Protein AF-A0A7V7S842-F1 (afdb_monomer_lite)

Structure (mmCIF, N/CA/C/O backbone):
data_AF-A0A7V7S842-F1
#
_entry.id   AF-A0A7V7S842-F1
#
loop_
_atom_site.group_PDB
_atom_site.id
_atom_site.type_symbol
_atom_site.label_atom_id
_atom_site.label_alt_id
_atom_site.label_comp_id
_atom_site.label_asym_id
_atom_site.label_entity_id
_atom_site.label_seq_id
_atom_site.pdbx_PDB_ins_code
_atom_site.Cartn_x
_atom_site.Cartn_y
_atom_site.Cartn_z
_atom_site.occupancy
_atom_site.B_iso_or_equiv
_atom_site.auth_seq_id
_atom_site.auth_comp_id
_atom_site.auth_asym_id
_atom_site.auth_atom_id
_atom_site.pdbx_PDB_model_num
ATOM 1 N N . MET A 1 1 ? 128.359 29.155 -71.471 1.00 43.31 1 MET A N 1
ATOM 2 C CA . MET A 1 1 ? 128.418 29.886 -70.187 1.00 43.31 1 MET A CA 1
ATOM 3 C C . MET A 1 1 ? 127.074 29.742 -69.509 1.00 43.31 1 MET A C 1
ATOM 5 O O . MET A 1 1 ? 126.070 29.955 -70.172 1.00 43.31 1 MET A O 1
ATOM 9 N N . GLY A 1 2 ? 127.070 29.321 -68.246 1.00 44.50 2 GLY A N 1
ATOM 10 C CA . GLY A 1 2 ? 125.859 29.070 -67.463 1.00 44.50 2 GLY A CA 1
ATOM 11 C C . GLY A 1 2 ? 125.979 27.813 -66.602 1.00 44.50 2 GLY A C 1
ATOM 12 O O . GLY A 1 2 ? 125.188 26.892 -66.753 1.00 44.50 2 GLY A O 1
ATOM 13 N N . GLU A 1 3 ? 127.006 27.742 -65.749 1.00 43.28 3 GLU A N 1
ATOM 14 C CA . GLU A 1 3 ? 127.041 26.790 -64.633 1.00 43.28 3 GLU A CA 1
ATOM 15 C C . GLU A 1 3 ? 126.081 27.265 -63.538 1.00 43.28 3 GLU A C 1
ATOM 17 O O . GLU A 1 3 ? 126.244 28.391 -63.081 1.00 43.28 3 GLU A O 1
ATOM 22 N N . ILE A 1 4 ? 125.194 26.398 -63.033 1.00 48.69 4 ILE A N 1
ATOM 23 C CA . ILE A 1 4 ? 124.894 26.338 -61.592 1.00 48.69 4 ILE A CA 1
ATOM 24 C C . ILE A 1 4 ? 124.751 24.865 -61.183 1.00 48.69 4 ILE A C 1
ATOM 26 O O . ILE A 1 4 ? 123.894 24.127 -61.667 1.00 48.69 4 ILE A O 1
ATOM 30 N N . LYS A 1 5 ? 125.638 24.447 -60.278 1.00 45.59 5 LYS A N 1
ATOM 31 C CA . LYS A 1 5 ? 125.693 23.140 -59.618 1.00 45.59 5 LYS A CA 1
ATOM 32 C C . LYS A 1 5 ? 124.785 23.098 -58.380 1.00 45.59 5 LYS A C 1
ATOM 34 O O . LYS A 1 5 ? 124.860 23.975 -57.534 1.00 45.59 5 LYS A O 1
ATOM 39 N N . MET A 1 6 ? 124.093 21.961 -58.262 1.00 48.31 6 MET A N 1
ATOM 40 C CA . MET A 1 6 ? 123.867 21.109 -57.077 1.00 48.31 6 MET A CA 1
ATOM 41 C C . MET A 1 6 ? 123.219 21.657 -55.794 1.00 48.31 6 MET A C 1
ATOM 43 O O . MET A 1 6 ? 123.796 22.479 -55.097 1.00 48.31 6 MET A O 1
ATOM 47 N N . LEU A 1 7 ? 122.204 20.917 -55.324 1.00 44.25 7 LEU A N 1
ATOM 48 C CA . LEU A 1 7 ? 122.064 20.532 -53.912 1.00 44.25 7 LEU A CA 1
ATOM 49 C C . LEU A 1 7 ? 121.602 19.060 -53.800 1.00 44.25 7 LEU A C 1
ATOM 51 O O . LEU A 1 7 ? 120.588 18.655 -54.360 1.00 44.25 7 LEU A O 1
ATOM 55 N N . LYS A 1 8 ? 122.403 18.249 -53.095 1.00 48.56 8 LYS A N 1
ATOM 56 C CA . LYS A 1 8 ? 122.188 16.829 -52.740 1.00 48.56 8 LYS A CA 1
ATOM 57 C C . LYS A 1 8 ? 121.312 16.707 -51.480 1.00 48.56 8 LYS A C 1
ATOM 59 O O . LYS A 1 8 ? 121.598 17.421 -50.524 1.00 48.56 8 LYS A O 1
ATOM 64 N N . ARG A 1 9 ? 120.480 15.656 -51.361 1.00 54.75 9 ARG A N 1
ATOM 65 C CA . ARG A 1 9 ? 120.720 14.475 -50.476 1.00 54.75 9 ARG A CA 1
ATOM 66 C C . ARG A 1 9 ? 119.546 13.462 -50.440 1.00 54.75 9 ARG A C 1
ATOM 68 O O . ARG A 1 9 ? 118.436 13.829 -50.795 1.00 54.75 9 ARG A O 1
ATOM 75 N N . PRO A 1 10 ? 119.799 12.198 -50.017 1.00 58.06 10 PRO A N 1
ATOM 76 C CA . PRO A 1 10 ? 118.919 11.034 -50.211 1.00 58.06 10 PRO A CA 1
ATOM 77 C C . PRO A 1 10 ? 118.343 10.445 -48.896 1.00 58.06 10 PRO A C 1
ATOM 79 O O . PRO A 1 10 ? 118.663 10.957 -47.823 1.00 58.06 10 PRO A O 1
ATOM 82 N N . ARG A 1 11 ? 117.646 9.289 -49.021 1.00 51.53 11 ARG A N 1
ATOM 83 C CA . ARG A 1 11 ? 117.255 8.232 -48.029 1.00 51.53 11 ARG A CA 1
ATOM 84 C C . ARG A 1 11 ? 115.732 8.142 -47.824 1.00 51.53 11 ARG A C 1
ATOM 86 O O . ARG A 1 11 ? 115.091 9.171 -47.750 1.00 51.53 11 ARG A O 1
ATOM 93 N N . ASN A 1 12 ? 115.064 6.998 -47.651 1.00 47.59 12 ASN A N 1
ATOM 94 C CA . ASN A 1 12 ? 115.389 5.564 -47.619 1.00 47.59 12 ASN A CA 1
ATOM 95 C C . ASN A 1 12 ? 114.041 4.798 -47.673 1.00 47.59 12 ASN A C 1
ATOM 97 O O . ASN A 1 12 ? 113.066 5.243 -47.073 1.00 47.59 12 ASN A O 1
ATOM 101 N N . LEU A 1 13 ? 113.998 3.637 -48.333 1.00 54.38 13 LEU A N 1
ATOM 102 C CA . LEU A 1 13 ? 112.869 2.691 -48.341 1.00 54.38 13 LEU A CA 1
ATOM 103 C C . LEU A 1 13 ? 112.748 1.931 -47.007 1.00 54.38 13 LEU A C 1
ATOM 105 O O . LEU A 1 13 ? 113.762 1.456 -46.497 1.00 54.38 13 LEU A O 1
ATOM 109 N N . LYS A 1 14 ? 111.516 1.672 -46.540 1.00 54.41 14 LYS A N 1
ATOM 110 C CA . LYS A 1 14 ? 111.159 0.442 -45.802 1.00 54.41 14 LYS A CA 1
ATOM 111 C C . LYS A 1 14 ? 109.755 -0.032 -46.206 1.00 54.41 14 LYS A C 1
ATOM 113 O O . LYS A 1 14 ? 108.788 0.709 -46.079 1.00 54.41 14 LYS A O 1
ATOM 118 N N . LYS A 1 15 ? 109.675 -1.271 -46.706 1.00 54.72 15 LYS A N 1
ATOM 119 C CA . LYS A 1 15 ? 108.451 -2.062 -46.917 1.00 54.72 15 LYS A CA 1
ATOM 120 C C . LYS A 1 15 ? 108.199 -2.926 -45.675 1.00 54.72 15 LYS A C 1
ATOM 122 O O . LYS A 1 15 ? 109.139 -3.577 -45.236 1.00 54.72 15 LYS A O 1
ATOM 127 N N . MET A 1 16 ? 106.962 -2.945 -45.174 1.00 48.62 16 MET A N 1
ATOM 128 C CA . MET A 1 16 ? 106.301 -3.920 -44.270 1.00 48.62 16 MET A CA 1
ATOM 129 C C . MET A 1 16 ? 105.083 -3.164 -43.703 1.00 48.62 16 MET A C 1
ATOM 131 O O . MET A 1 16 ? 105.250 -2.025 -43.296 1.00 48.62 16 MET A O 1
ATOM 135 N N . LEU A 1 17 ? 103.845 -3.645 -43.643 1.00 51.59 17 LEU A N 1
ATOM 136 C CA . LEU A 1 17 ? 103.304 -4.998 -43.564 1.00 51.59 17 LEU A CA 1
ATOM 137 C C . LEU A 1 17 ? 101.760 -4.863 -43.655 1.00 51.59 17 LEU A C 1
ATOM 139 O O . LEU A 1 17 ? 101.222 -3.821 -43.293 1.00 51.59 17 LEU A O 1
ATOM 143 N N . ILE A 1 18 ? 101.090 -5.959 -44.025 1.00 56.25 18 ILE A N 1
ATOM 144 C CA . ILE A 1 18 ? 99.680 -6.298 -43.727 1.00 56.25 18 ILE A CA 1
ATOM 145 C C . ILE A 1 18 ? 98.618 -5.688 -44.652 1.00 56.25 18 ILE A C 1
ATOM 147 O O . ILE A 1 18 ? 98.212 -4.539 -44.537 1.00 56.25 18 ILE A O 1
ATOM 151 N N . LEU A 1 19 ? 98.117 -6.559 -45.527 1.00 57.19 19 LEU A N 1
ATOM 152 C CA . LEU A 1 19 ? 96.850 -6.473 -46.242 1.00 57.19 19 LEU A CA 1
ATOM 153 C C . LEU A 1 19 ? 95.706 -6.883 -45.286 1.00 57.19 19 LEU A C 1
ATOM 155 O O . LEU A 1 19 ? 95.641 -8.065 -44.941 1.00 57.19 19 LEU A O 1
ATOM 159 N N . PRO A 1 20 ? 94.773 -5.998 -44.882 1.00 54.59 20 PRO A N 1
ATOM 160 C CA . PRO A 1 20 ? 93.492 -6.420 -44.346 1.00 54.59 20 PRO A CA 1
ATOM 161 C C . PRO A 1 20 ? 92.492 -6.493 -45.503 1.00 54.59 20 PRO A C 1
ATOM 163 O O . PRO A 1 20 ? 92.160 -5.503 -46.150 1.00 54.59 20 PRO A O 1
ATOM 166 N N . CYS A 1 21 ? 92.069 -7.721 -45.766 1.00 50.72 21 CYS A N 1
ATOM 167 C CA . CYS A 1 21 ? 90.936 -8.139 -46.577 1.00 50.72 21 CYS A CA 1
ATOM 168 C C . CYS A 1 21 ? 89.836 -7.065 -46.758 1.00 50.72 21 CYS A C 1
ATOM 170 O O . CYS A 1 21 ? 89.112 -6.728 -45.824 1.00 50.72 21 CYS A O 1
ATOM 172 N N . MET A 1 22 ? 89.660 -6.593 -47.996 1.00 52.12 22 MET A N 1
ATOM 173 C CA . MET A 1 22 ? 88.589 -5.693 -48.464 1.00 52.12 22 MET A CA 1
ATOM 174 C C . MET A 1 22 ? 87.195 -6.364 -48.509 1.00 52.12 22 MET A C 1
ATOM 176 O O . MET A 1 22 ? 86.370 -6.014 -49.345 1.00 52.12 22 MET A O 1
ATOM 180 N N . CYS A 1 23 ? 86.909 -7.332 -47.630 1.00 57.81 23 CYS A N 1
ATOM 181 C CA . CYS A 1 23 ? 85.601 -8.005 -47.570 1.00 57.81 23 CYS A CA 1
ATOM 182 C C . CYS A 1 23 ? 84.668 -7.462 -46.474 1.00 57.81 23 CYS A C 1
ATOM 184 O O . CYS A 1 23 ? 83.518 -7.880 -46.404 1.00 57.81 23 CYS A O 1
ATOM 186 N N . SER A 1 24 ? 85.112 -6.514 -45.642 1.00 56.06 24 SER A N 1
ATOM 187 C CA . SER A 1 24 ? 84.310 -6.029 -44.500 1.00 56.06 24 SER A CA 1
ATOM 188 C C . SER A 1 24 ? 83.650 -4.663 -44.720 1.00 56.06 24 SER A C 1
ATOM 190 O O . SER A 1 24 ? 82.776 -4.278 -43.948 1.00 56.06 24 SER A O 1
ATOM 192 N N . ILE A 1 25 ? 84.038 -3.916 -45.761 1.00 54.88 25 ILE A N 1
ATOM 193 C CA . ILE A 1 25 ? 83.523 -2.553 -45.999 1.00 54.88 25 ILE A CA 1
ATOM 194 C C . ILE A 1 25 ? 82.234 -2.573 -46.844 1.00 54.88 25 ILE A C 1
ATOM 196 O O . ILE A 1 25 ? 81.356 -1.737 -46.646 1.00 54.88 25 ILE A O 1
ATOM 200 N N . THR A 1 26 ? 82.039 -3.571 -47.712 1.00 54.31 26 THR A N 1
ATOM 201 C CA . THR A 1 26 ? 80.818 -3.694 -48.535 1.00 54.31 26 THR A CA 1
ATOM 202 C C . THR A 1 26 ? 79.602 -4.208 -47.759 1.00 54.31 26 THR A C 1
ATOM 204 O O . THR A 1 26 ? 78.477 -3.868 -48.112 1.00 54.31 26 THR A O 1
ATOM 207 N N . PHE A 1 27 ? 79.792 -4.949 -46.663 1.00 53.62 27 PHE A N 1
ATOM 208 C CA . PHE A 1 27 ? 78.686 -5.372 -45.793 1.00 53.62 27 PHE A CA 1
ATOM 209 C C . PHE A 1 27 ? 78.151 -4.220 -44.920 1.00 53.62 27 PHE A C 1
ATOM 211 O O . PHE A 1 27 ? 76.945 -4.106 -44.695 1.00 53.62 27 PHE A O 1
ATOM 218 N N . TYR A 1 28 ? 79.030 -3.310 -44.483 1.00 52.31 28 TYR A N 1
ATOM 219 C CA . TYR A 1 28 ? 78.641 -2.178 -43.636 1.00 52.31 28 TYR A CA 1
ATOM 220 C C . TYR A 1 28 ? 77.987 -1.033 -44.428 1.00 52.31 28 TYR A C 1
ATOM 222 O O . TYR A 1 28 ? 77.058 -0.399 -43.936 1.00 52.31 28 TYR A O 1
ATOM 230 N N . LEU A 1 29 ? 78.383 -0.824 -45.690 1.00 54.62 29 LEU A N 1
ATOM 231 C CA . LEU A 1 29 ? 77.681 0.098 -46.598 1.00 54.62 29 LEU A CA 1
ATOM 232 C C . LEU A 1 29 ? 76.373 -0.494 -47.162 1.00 54.62 29 LEU A C 1
ATOM 234 O O . LEU A 1 29 ? 75.454 0.260 -47.466 1.00 54.62 29 LEU A O 1
ATOM 238 N N . GLY A 1 30 ? 76.234 -1.824 -47.229 1.00 53.84 30 GLY A N 1
ATOM 239 C CA . GLY A 1 30 ? 74.972 -2.490 -47.583 1.00 53.84 30 GLY A CA 1
ATOM 240 C C . GLY A 1 30 ? 73.888 -2.404 -46.498 1.00 53.84 30 GLY A C 1
ATOM 241 O O . GLY A 1 30 ? 72.704 -2.369 -46.822 1.00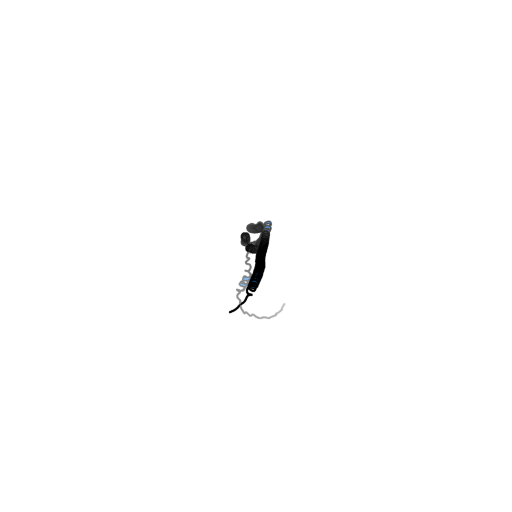 53.84 30 GLY A O 1
ATOM 242 N N . SER A 1 31 ? 74.273 -2.284 -45.221 1.00 55.50 31 SER A N 1
ATOM 243 C CA . SER A 1 31 ? 73.322 -2.130 -44.102 1.00 55.50 31 SER A CA 1
ATOM 244 C C . SER A 1 31 ? 72.746 -0.713 -43.955 1.00 55.50 31 SER A C 1
ATOM 246 O O . SER A 1 31 ? 71.790 -0.533 -43.209 1.00 55.50 31 SER A O 1
ATOM 248 N N . GLN A 1 32 ? 73.274 0.286 -44.676 1.00 52.75 32 GLN A N 1
ATOM 249 C CA . GLN A 1 32 ? 72.678 1.633 -44.741 1.00 52.75 32 GLN A CA 1
ATOM 250 C C . GLN A 1 32 ? 71.872 1.899 -46.023 1.00 52.75 32 GLN A C 1
ATOM 252 O O . GLN A 1 32 ? 71.176 2.904 -46.095 1.00 52.75 32 GLN A O 1
ATOM 257 N N . ILE A 1 33 ? 71.917 1.008 -47.024 1.00 52.94 33 ILE A N 1
ATOM 258 C CA . ILE A 1 33 ? 71.169 1.176 -48.289 1.00 52.94 33 ILE A CA 1
ATOM 259 C C . ILE A 1 33 ? 69.910 0.279 -48.332 1.00 52.94 33 ILE A C 1
ATOM 261 O O . ILE A 1 33 ? 69.063 0.431 -49.204 1.00 52.94 33 ILE A O 1
ATOM 265 N N . MET A 1 34 ? 69.703 -0.585 -47.331 1.00 53.72 34 MET A N 1
ATOM 266 C CA . MET A 1 34 ? 68.458 -1.351 -47.136 1.00 53.72 34 MET A CA 1
ATOM 267 C C . MET A 1 34 ? 67.559 -0.815 -46.005 1.00 53.72 34 MET A C 1
ATOM 269 O O . MET A 1 34 ? 66.792 -1.566 -45.413 1.00 53.72 34 MET A O 1
ATOM 273 N N . THR A 1 35 ? 67.581 0.489 -45.715 1.00 48.03 35 THR A N 1
ATOM 274 C CA . THR A 1 35 ? 66.550 1.134 -44.867 1.00 48.03 35 THR A CA 1
ATOM 275 C C . THR A 1 35 ? 65.528 1.945 -45.661 1.00 48.03 35 THR A C 1
ATOM 277 O O . THR A 1 35 ? 64.741 2.682 -45.079 1.00 48.03 35 THR A O 1
ATOM 280 N N . HIS A 1 36 ? 65.490 1.777 -46.983 1.00 48.81 36 HIS A N 1
ATOM 281 C CA . HIS A 1 36 ? 64.385 2.239 -47.818 1.00 48.81 36 HIS A CA 1
ATOM 282 C C . HIS A 1 36 ? 63.777 1.050 -48.560 1.00 48.81 36 HIS A C 1
ATOM 284 O O . HIS A 1 36 ? 63.716 1.011 -49.784 1.00 48.81 36 HIS A O 1
ATOM 290 N N . THR A 1 37 ? 63.286 0.067 -47.798 1.00 49.72 37 THR A N 1
ATOM 291 C CA . THR A 1 37 ? 62.045 -0.567 -48.248 1.00 49.72 37 THR A CA 1
ATOM 292 C C . THR A 1 37 ? 60.985 0.496 -48.022 1.00 49.72 37 THR A C 1
ATOM 294 O O . THR A 1 37 ? 60.474 0.654 -46.914 1.00 49.72 37 THR A O 1
ATOM 297 N N . GLU A 1 38 ? 60.751 1.309 -49.048 1.00 47.53 38 GLU A N 1
ATOM 298 C CA . GLU A 1 38 ? 59.557 2.127 -49.152 1.00 47.53 38 GLU A CA 1
ATOM 299 C C . GLU A 1 38 ? 58.399 1.129 -49.199 1.00 47.53 38 GLU A C 1
ATOM 301 O O . GLU A 1 38 ? 57.987 0.634 -50.247 1.00 47.53 38 GLU A O 1
ATOM 306 N N . ALA A 1 39 ? 57.928 0.731 -48.017 1.00 50.47 39 ALA A N 1
ATOM 307 C CA . ALA A 1 39 ? 56.570 0.278 -47.894 1.00 50.47 39 ALA A CA 1
ATOM 308 C C . ALA A 1 39 ? 55.758 1.440 -48.455 1.00 50.47 39 ALA A C 1
ATOM 310 O O . ALA A 1 39 ? 55.681 2.502 -47.836 1.00 50.47 39 ALA A O 1
ATOM 311 N N . ALA A 1 40 ? 55.203 1.255 -49.649 1.00 48.59 40 ALA A N 1
ATOM 312 C CA . ALA A 1 40 ? 54.029 1.988 -50.057 1.00 48.59 40 ALA A CA 1
ATOM 313 C C . ALA A 1 40 ? 52.953 1.628 -49.026 1.00 48.59 40 ALA A C 1
ATOM 315 O O . ALA A 1 40 ? 52.135 0.731 -49.226 1.00 48.59 40 ALA A O 1
ATOM 316 N N . PHE A 1 41 ? 53.013 2.290 -47.869 1.00 46.19 41 PHE A N 1
ATOM 317 C CA . PHE A 1 41 ? 51.863 2.523 -47.038 1.00 46.19 41 PHE A CA 1
ATOM 318 C C . PHE A 1 41 ? 50.923 3.254 -47.977 1.00 46.19 41 PHE A C 1
ATOM 320 O O . PHE A 1 41 ? 51.058 4.452 -48.228 1.00 46.19 41 PHE A O 1
ATOM 327 N N . ILE A 1 42 ? 50.009 2.477 -48.564 1.00 49.81 42 ILE A N 1
ATOM 328 C CA . ILE A 1 42 ? 48.688 2.956 -48.938 1.00 49.81 42 ILE A CA 1
ATOM 329 C C . ILE A 1 42 ? 48.360 3.954 -47.848 1.00 49.81 42 ILE A C 1
ATOM 331 O O . ILE A 1 42 ? 48.388 3.551 -46.679 1.00 49.81 42 ILE A O 1
ATOM 335 N N . HIS A 1 43 ? 48.217 5.228 -48.249 1.00 49.16 43 HIS A N 1
ATOM 336 C CA . HIS A 1 43 ? 47.830 6.340 -47.391 1.00 49.16 43 HIS A CA 1
ATOM 337 C C . HIS A 1 43 ? 47.082 5.763 -46.220 1.00 49.16 43 HIS A C 1
ATOM 339 O O . HIS A 1 43 ? 46.115 5.042 -46.493 1.00 49.16 43 HIS A O 1
ATOM 345 N N . GLU A 1 44 ? 47.547 6.025 -44.991 1.00 43.53 44 GLU A N 1
ATOM 346 C CA . GLU A 1 44 ? 46.716 5.876 -43.809 1.00 43.53 44 GLU A CA 1
ATOM 347 C C . GLU A 1 44 ? 45.326 6.298 -44.252 1.00 43.53 44 GLU A C 1
ATOM 349 O O . GLU A 1 44 ? 45.002 7.481 -44.391 1.00 43.53 44 GLU A O 1
ATOM 354 N N . THR A 1 45 ? 44.491 5.300 -44.527 1.00 43.09 45 THR A N 1
ATOM 355 C CA . THR A 1 45 ? 43.087 5.456 -44.337 1.00 43.09 45 THR A CA 1
ATOM 356 C C . THR A 1 45 ? 43.139 5.579 -42.842 1.00 43.09 45 THR A C 1
ATOM 358 O O . THR A 1 45 ? 43.165 4.601 -42.098 1.00 43.09 45 THR A O 1
ATOM 361 N N . LYS A 1 46 ? 43.249 6.835 -42.406 1.00 40.28 46 LYS A N 1
ATOM 362 C CA . LYS A 1 46 ? 42.614 7.323 -41.218 1.00 40.28 46 LYS A CA 1
ATOM 363 C C . LYS A 1 46 ? 41.156 6.961 -41.461 1.00 40.28 46 LYS A C 1
ATOM 365 O O . LYS A 1 46 ? 40.315 7.788 -41.789 1.00 40.28 46 LYS A O 1
ATOM 370 N N . VAL A 1 47 ? 40.859 5.666 -41.347 1.00 41.72 47 VAL A N 1
ATOM 371 C CA . VAL A 1 47 ? 39.647 5.206 -40.751 1.00 41.72 47 VAL A CA 1
ATOM 372 C C . VAL A 1 47 ? 39.824 5.836 -39.381 1.00 41.72 47 VAL A C 1
ATOM 374 O O . VAL A 1 47 ? 40.384 5.252 -38.458 1.00 41.72 47 VAL A O 1
ATOM 377 N N . GLU A 1 48 ? 39.406 7.101 -39.271 1.00 39.34 48 GLU A N 1
ATOM 378 C CA . GLU A 1 48 ? 38.602 7.509 -38.148 1.00 39.34 48 GLU A CA 1
ATOM 379 C C . GLU A 1 48 ? 37.520 6.444 -38.103 1.00 39.34 48 GLU A C 1
ATOM 381 O O . GLU A 1 48 ? 36.415 6.585 -38.620 1.00 39.34 48 GLU A O 1
ATOM 386 N N . ALA A 1 49 ? 37.889 5.312 -37.509 1.00 40.50 49 ALA A N 1
ATOM 387 C CA . ALA A 1 49 ? 36.992 4.471 -36.807 1.00 40.50 49 ALA A CA 1
ATOM 388 C C . ALA A 1 49 ? 36.545 5.399 -35.683 1.00 40.50 49 ALA A C 1
ATOM 390 O O . ALA A 1 49 ? 36.988 5.322 -34.543 1.00 40.50 49 ALA A O 1
ATOM 391 N N . THR A 1 50 ? 35.622 6.291 -36.037 1.00 44.91 50 THR A N 1
ATOM 392 C CA . THR A 1 50 ? 34.423 6.504 -35.268 1.00 44.91 50 THR A CA 1
ATOM 393 C C . THR A 1 50 ? 33.818 5.108 -35.130 1.00 44.91 50 THR A C 1
ATOM 395 O O . THR A 1 50 ? 32.850 4.732 -35.784 1.00 44.91 50 THR A O 1
ATOM 398 N N . LEU A 1 51 ? 34.464 4.264 -34.309 1.00 42.16 51 LEU A N 1
ATOM 399 C CA . LEU A 1 51 ? 33.791 3.238 -33.554 1.00 42.16 51 LEU A CA 1
ATOM 400 C C . LEU A 1 51 ? 32.734 4.060 -32.853 1.00 42.16 51 LEU A C 1
ATOM 402 O O . LEU A 1 51 ? 33.033 4.755 -31.889 1.00 42.16 51 LEU A O 1
ATOM 406 N N . SER A 1 52 ? 31.561 4.124 -33.479 1.00 45.81 52 SER A N 1
ATOM 407 C CA . SER A 1 52 ? 30.377 4.757 -32.946 1.00 45.81 52 SER A CA 1
ATOM 408 C C . SER A 1 52 ? 30.140 4.005 -31.654 1.00 45.81 52 SER A C 1
ATOM 410 O O . SER A 1 52 ? 29.572 2.914 -31.664 1.00 45.81 52 SER A O 1
ATOM 412 N N . THR A 1 53 ? 30.724 4.503 -30.567 1.00 57.50 53 THR A N 1
ATOM 413 C CA . THR A 1 53 ? 30.608 3.914 -29.246 1.00 57.50 53 THR A CA 1
ATOM 414 C C . THR A 1 53 ? 29.124 3.925 -28.965 1.00 57.50 53 THR A C 1
ATOM 416 O O . THR A 1 53 ? 28.521 4.994 -28.898 1.00 57.50 53 THR A O 1
ATOM 419 N N . ALA A 1 54 ? 28.515 2.740 -28.945 1.00 66.12 54 ALA A N 1
ATOM 420 C CA . ALA A 1 54 ? 27.082 2.626 -28.767 1.00 66.12 54 ALA A CA 1
ATOM 421 C C . ALA A 1 54 ? 26.711 3.310 -27.447 1.00 66.12 54 ALA A C 1
ATOM 423 O O . ALA A 1 54 ? 27.258 2.964 -26.403 1.00 66.12 54 ALA A O 1
ATOM 424 N N . ILE A 1 55 ? 25.795 4.276 -27.519 1.00 84.56 55 ILE A N 1
ATOM 425 C CA . ILE A 1 55 ? 25.331 5.087 -26.381 1.00 84.56 55 ILE A CA 1
ATOM 426 C C . ILE A 1 55 ? 24.833 4.183 -25.250 1.00 84.56 55 ILE A C 1
ATOM 428 O O . ILE A 1 55 ? 25.072 4.432 -24.074 1.00 84.56 55 ILE A O 1
ATOM 432 N N . ILE A 1 56 ? 24.168 3.092 -25.626 1.00 92.31 56 ILE A N 1
ATOM 433 C CA . ILE A 1 56 ? 23.763 2.016 -24.733 1.00 92.31 56 ILE A CA 1
ATOM 434 C C . ILE A 1 56 ? 23.645 0.724 -25.538 1.00 92.31 56 ILE A C 1
ATOM 436 O O . ILE A 1 56 ? 23.185 0.745 -26.678 1.00 92.31 56 ILE A O 1
ATOM 440 N N . PHE A 1 57 ? 24.048 -0.412 -24.973 1.00 93.88 57 PHE A N 1
ATOM 441 C CA . PHE A 1 57 ? 23.942 -1.705 -25.652 1.00 93.88 57 PHE A CA 1
ATOM 442 C C . PHE A 1 57 ? 22.528 -2.301 -25.527 1.00 93.88 57 PHE A C 1
ATOM 444 O O . PHE A 1 57 ? 21.891 -2.137 -24.484 1.00 93.88 57 PHE A O 1
ATOM 451 N N . PRO A 1 58 ? 22.054 -3.087 -26.517 1.00 94.62 58 PRO A N 1
ATOM 452 C CA . PRO A 1 58 ? 20.745 -3.749 -26.448 1.00 94.62 58 PRO A CA 1
ATOM 453 C C . PRO A 1 58 ? 20.565 -4.610 -25.194 1.00 94.62 58 PRO A C 1
ATOM 455 O O . PRO A 1 58 ? 19.493 -4.641 -24.596 1.00 94.62 58 PRO A O 1
ATOM 458 N N . LYS A 1 59 ? 21.636 -5.288 -24.761 1.00 96.00 59 LYS A N 1
ATOM 459 C CA . LYS A 1 59 ? 21.624 -6.113 -23.548 1.00 96.00 59 LYS A CA 1
ATOM 460 C C . LYS A 1 59 ? 21.310 -5.282 -22.301 1.00 96.00 59 LYS A C 1
ATOM 462 O O . LYS A 1 59 ? 20.510 -5.724 -21.490 1.00 96.00 59 LYS A O 1
ATOM 467 N N . THR A 1 60 ? 21.888 -4.087 -22.184 1.00 96.56 60 THR A N 1
ATOM 468 C CA . THR A 1 60 ? 21.631 -3.167 -21.067 1.00 96.56 60 THR A CA 1
ATOM 469 C C . THR A 1 60 ? 20.175 -2.711 -21.055 1.00 96.56 60 THR A C 1
ATOM 471 O O . THR A 1 60 ? 19.532 -2.750 -20.014 1.00 96.56 60 THR A O 1
ATOM 474 N N . VAL A 1 61 ? 19.617 -2.369 -22.222 1.00 97.12 61 VAL A N 1
ATOM 475 C CA . VAL A 1 61 ? 18.194 -2.008 -22.336 1.00 97.12 61 VAL A CA 1
ATOM 476 C C . VAL A 1 61 ? 17.288 -3.166 -21.915 1.00 97.12 61 VAL A C 1
ATOM 478 O O . VAL A 1 61 ? 16.309 -2.954 -21.205 1.00 97.12 61 VAL A O 1
ATOM 481 N N . ASN A 1 62 ? 17.624 -4.399 -22.300 1.00 97.69 62 ASN A N 1
ATOM 482 C CA . ASN A 1 62 ? 16.879 -5.578 -21.860 1.00 97.69 62 ASN A CA 1
ATOM 483 C C . ASN A 1 62 ? 16.962 -5.783 -20.342 1.00 97.69 62 ASN A C 1
ATOM 485 O O . ASN A 1 62 ? 15.935 -6.072 -19.734 1.00 97.69 62 ASN A O 1
ATOM 489 N N . THR A 1 63 ? 18.132 -5.573 -19.727 1.00 98.31 63 THR A N 1
ATOM 490 C CA . THR A 1 63 ? 18.278 -5.600 -18.262 1.00 98.31 63 THR A CA 1
ATOM 491 C C . THR A 1 63 ? 17.358 -4.578 -17.596 1.00 98.31 63 THR A C 1
ATOM 493 O O . THR A 1 63 ? 16.618 -4.943 -16.689 1.00 98.31 63 THR A O 1
ATOM 496 N N . PHE A 1 64 ? 17.314 -3.337 -18.090 1.00 98.31 64 PHE A N 1
ATOM 497 C CA . PHE A 1 64 ? 16.414 -2.313 -17.548 1.00 98.31 64 PHE A CA 1
ATOM 498 C C . PHE A 1 64 ? 14.935 -2.684 -17.700 1.00 98.31 64 PHE A C 1
ATOM 500 O O . PHE A 1 64 ? 14.151 -2.498 -16.772 1.00 98.31 64 PHE A O 1
ATOM 507 N N . LYS A 1 65 ? 14.534 -3.254 -18.846 1.00 98.44 65 LYS A N 1
ATOM 508 C CA . LYS A 1 65 ? 13.156 -3.737 -19.051 1.00 98.44 65 LYS A CA 1
ATOM 509 C C . LYS A 1 65 ? 12.789 -4.826 -18.041 1.00 98.44 65 LYS A C 1
ATOM 511 O O . LYS A 1 65 ? 11.678 -4.807 -17.519 1.00 98.44 65 LYS A O 1
ATOM 516 N N . GLU A 1 66 ? 13.703 -5.759 -17.789 1.00 98.44 66 GLU A N 1
ATOM 517 C CA . GLU A 1 66 ? 13.502 -6.852 -16.838 1.00 98.44 66 GLU A CA 1
ATOM 518 C C . GLU A 1 66 ? 13.424 -6.337 -15.397 1.00 98.44 66 GLU A C 1
ATOM 520 O O . GLU A 1 66 ? 12.490 -6.691 -14.685 1.00 98.44 66 GLU A O 1
ATOM 525 N N . GLN A 1 67 ? 14.324 -5.435 -14.991 1.00 98.56 67 GLN A N 1
ATOM 526 C CA . GLN A 1 67 ? 14.271 -4.789 -13.675 1.00 98.56 67 GLN A CA 1
ATOM 527 C C . GLN A 1 67 ? 12.961 -4.020 -13.478 1.00 98.56 67 GLN A C 1
ATOM 529 O O . GLN A 1 67 ? 12.286 -4.194 -12.467 1.00 98.56 67 GLN A O 1
ATOM 534 N N . ALA A 1 68 ? 12.544 -3.222 -14.465 1.00 98.56 68 ALA A N 1
ATOM 535 C CA . ALA A 1 68 ? 11.286 -2.485 -14.393 1.00 98.56 68 ALA A CA 1
ATOM 536 C C . ALA A 1 68 ? 10.065 -3.413 -14.261 1.00 98.56 68 ALA A C 1
ATOM 538 O O . ALA A 1 68 ? 9.131 -3.107 -13.519 1.00 98.56 68 ALA A O 1
ATOM 539 N N . GLU A 1 69 ? 10.067 -4.553 -14.958 1.00 98.50 69 GLU A N 1
ATOM 540 C CA . GLU A 1 69 ? 9.019 -5.569 -14.824 1.00 98.50 69 GLU A CA 1
ATOM 541 C C . GLU A 1 69 ? 9.035 -6.224 -13.435 1.00 98.50 69 GLU A C 1
ATOM 543 O O . GLU A 1 69 ? 7.977 -6.397 -12.833 1.00 98.50 69 GLU A O 1
ATOM 548 N N . GLN A 1 70 ? 10.214 -6.532 -12.889 1.00 98.62 70 GLN A N 1
ATOM 549 C CA . GLN A 1 70 ? 10.354 -7.095 -11.544 1.00 98.62 70 GLN A CA 1
ATOM 550 C C . GLN A 1 70 ? 9.818 -6.142 -10.469 1.00 98.62 70 GLN A C 1
ATOM 552 O O . GLN A 1 70 ? 9.005 -6.564 -9.643 1.00 98.62 70 GLN A O 1
ATOM 557 N N . HIS A 1 71 ? 10.200 -4.861 -10.515 1.00 98.56 71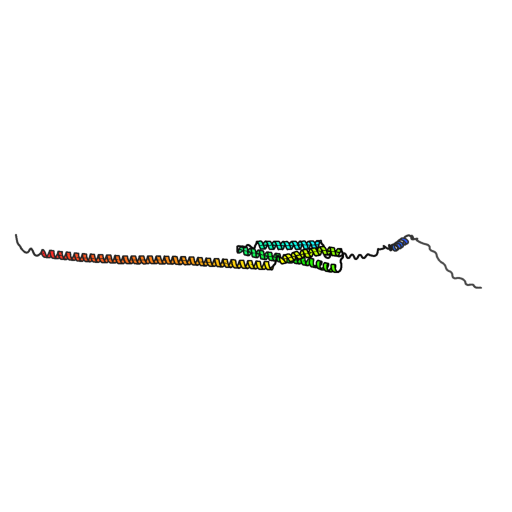 HIS A N 1
ATOM 558 C CA . HIS A 1 71 ? 9.692 -3.843 -9.591 1.00 98.56 71 HIS A CA 1
ATOM 559 C C . HIS A 1 71 ? 8.170 -3.693 -9.713 1.00 98.56 71 HIS A C 1
ATOM 561 O O . HIS A 1 71 ? 7.460 -3.737 -8.709 1.00 98.56 71 HIS A O 1
ATOM 567 N N . LYS A 1 72 ? 7.634 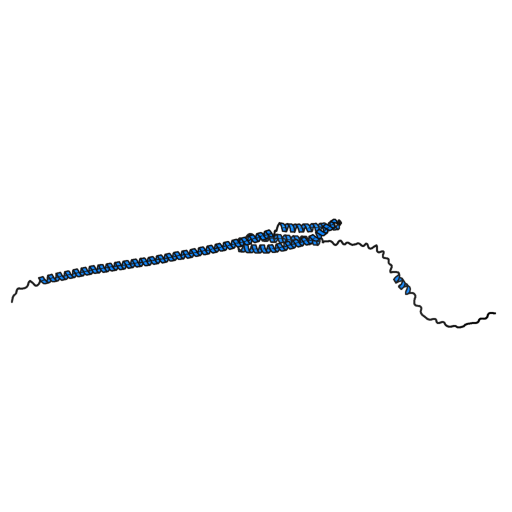-3.612 -10.942 1.00 98.38 72 LYS A N 1
ATOM 568 C CA . LYS A 1 72 ? 6.181 -3.564 -11.181 1.00 98.38 72 LYS A CA 1
ATOM 569 C C . LYS A 1 72 ? 5.460 -4.751 -10.533 1.00 98.38 72 LYS A C 1
ATOM 571 O O . LYS A 1 72 ? 4.515 -4.550 -9.772 1.00 98.38 72 LYS A O 1
ATOM 576 N N . GLN A 1 73 ? 5.905 -5.976 -10.814 1.00 98.38 73 GLN A N 1
ATOM 577 C CA . GLN A 1 73 ? 5.272 -7.192 -10.295 1.00 98.38 73 GLN A CA 1
ATOM 578 C C . GLN A 1 73 ? 5.349 -7.288 -8.772 1.00 98.38 73 GLN A C 1
ATOM 580 O O . GLN A 1 73 ? 4.409 -7.766 -8.134 1.00 98.38 73 GLN A O 1
ATOM 585 N N . PHE A 1 74 ? 6.461 -6.849 -8.180 1.00 98.56 74 PHE A N 1
ATOM 586 C CA . PHE A 1 74 ? 6.604 -6.806 -6.732 1.00 98.56 74 PHE A CA 1
ATOM 587 C C . PHE A 1 74 ? 5.579 -5.853 -6.109 1.00 98.56 74 PHE A C 1
ATOM 589 O O . PHE A 1 74 ? 4.853 -6.249 -5.197 1.00 98.56 74 PHE A O 1
ATOM 596 N N . ILE A 1 75 ? 5.469 -4.631 -6.639 1.00 98.50 75 ILE A N 1
ATOM 597 C CA . ILE A 1 75 ? 4.526 -3.622 -6.144 1.00 98.50 75 ILE A CA 1
ATOM 598 C C . ILE A 1 75 ? 3.081 -4.128 -6.261 1.00 98.50 75 ILE A C 1
ATOM 600 O O . ILE A 1 75 ? 2.320 -4.037 -5.298 1.00 98.50 75 ILE A O 1
ATOM 604 N N . GLU A 1 76 ? 2.700 -4.707 -7.405 1.00 97.81 76 GLU A N 1
ATOM 605 C CA . GLU A 1 76 ? 1.363 -5.285 -7.611 1.00 97.81 76 GLU A CA 1
ATOM 606 C C . GLU A 1 76 ? 1.062 -6.406 -6.607 1.00 97.81 76 GLU A C 1
ATOM 608 O O . GLU A 1 76 ? -0.031 -6.452 -6.036 1.00 97.81 76 GLU A O 1
ATOM 613 N N . ARG A 1 77 ? 2.037 -7.287 -6.353 1.00 97.75 77 ARG A N 1
ATOM 614 C CA . ARG A 1 77 ? 1.896 -8.395 -5.402 1.00 97.75 77 ARG A CA 1
ATOM 615 C C . ARG A 1 77 ? 1.720 -7.898 -3.971 1.00 97.75 77 ARG A C 1
ATOM 617 O O . ARG A 1 77 ? 0.790 -8.341 -3.300 1.00 97.75 77 ARG A O 1
ATOM 624 N N . GLU A 1 78 ? 2.587 -7.001 -3.500 1.00 97.50 78 GLU A N 1
ATOM 625 C CA . GLU A 1 78 ? 2.489 -6.465 -2.136 1.00 97.50 78 GLU A CA 1
ATOM 626 C C . GLU A 1 78 ? 1.177 -5.695 -1.949 1.00 97.50 78 GLU A C 1
ATOM 628 O O . GLU A 1 78 ? 0.494 -5.872 -0.939 1.00 97.50 78 GLU A O 1
ATOM 633 N N . TYR A 1 79 ? 0.772 -4.892 -2.938 1.00 96.88 79 TYR A N 1
ATOM 634 C CA . TYR A 1 79 ? -0.489 -4.155 -2.881 1.00 96.88 79 TYR A CA 1
ATOM 635 C C . TYR A 1 79 ? -1.714 -5.078 -2.865 1.00 96.88 79 TYR A C 1
ATOM 637 O O . TYR A 1 79 ? -2.643 -4.857 -2.083 1.00 96.88 79 TYR A O 1
ATOM 645 N N . GLY A 1 80 ? -1.705 -6.145 -3.668 1.00 95.56 80 GLY A N 1
ATOM 646 C CA . GLY A 1 80 ? -2.728 -7.190 -3.627 1.00 95.56 80 GLY A CA 1
ATOM 647 C C . GLY A 1 80 ? -2.808 -7.871 -2.258 1.00 95.56 80 GLY A C 1
ATOM 648 O O . GLY A 1 80 ? -3.888 -7.949 -1.672 1.00 95.56 80 GLY A O 1
ATOM 649 N N . ALA A 1 81 ? -1.663 -8.271 -1.699 1.00 94.25 81 ALA A N 1
ATOM 650 C CA . ALA A 1 81 ? -1.588 -8.919 -0.390 1.00 94.25 81 ALA A CA 1
ATOM 651 C C . ALA A 1 81 ? -2.104 -8.021 0.750 1.00 94.25 81 ALA A C 1
ATOM 653 O O . ALA A 1 81 ? -2.778 -8.501 1.661 1.00 94.25 81 ALA A O 1
ATOM 654 N N . MET A 1 82 ? -1.838 -6.710 0.696 1.00 94.88 82 MET A N 1
ATOM 655 C CA . MET A 1 82 ? -2.394 -5.749 1.657 1.00 94.88 82 MET A CA 1
ATOM 656 C C . MET A 1 82 ? -3.924 -5.677 1.579 1.00 94.88 82 MET A C 1
ATOM 658 O O . MET A 1 82 ? -4.596 -5.678 2.615 1.00 94.88 82 MET A O 1
ATOM 662 N N . LYS A 1 83 ? -4.491 -5.660 0.366 1.00 93.12 83 LYS A N 1
ATOM 663 C CA . LYS A 1 83 ? -5.948 -5.601 0.155 1.00 93.12 83 LYS A CA 1
ATOM 664 C C . LYS A 1 83 ? -6.689 -6.813 0.708 1.00 93.12 83 LYS A C 1
ATOM 666 O O . LYS A 1 83 ? -7.781 -6.655 1.246 1.00 93.12 83 LYS A O 1
ATOM 671 N N . GLU A 1 84 ? -6.097 -8.002 0.649 1.00 90.50 84 GLU A N 1
ATOM 672 C CA . GLU A 1 84 ? -6.698 -9.215 1.223 1.00 90.50 84 GLU A CA 1
ATOM 673 C C . GLU A 1 84 ? -6.870 -9.140 2.750 1.00 90.50 84 GLU A C 1
ATOM 675 O O . GLU A 1 84 ? -7.703 -9.845 3.319 1.00 90.50 84 GLU A O 1
ATOM 680 N N . LYS A 1 85 ? -6.114 -8.269 3.429 1.00 83.62 85 LYS A N 1
ATOM 681 C CA . LYS A 1 85 ? -6.146 -8.094 4.891 1.00 83.62 85 LYS A CA 1
ATOM 682 C C . LYS A 1 85 ? -7.112 -7.008 5.371 1.00 83.62 85 LYS A C 1
ATOM 684 O O . LYS A 1 85 ? -7.072 -6.646 6.541 1.00 83.62 85 LYS A O 1
ATOM 689 N N . LEU A 1 86 ? -7.980 -6.493 4.497 1.00 81.69 86 LEU A N 1
ATOM 690 C CA . LEU A 1 86 ? -8.973 -5.467 4.850 1.00 81.69 86 LEU A CA 1
ATOM 691 C C . LEU A 1 86 ? -10.181 -6.008 5.624 1.00 81.69 86 LEU A C 1
ATOM 693 O O . LEU A 1 86 ? -10.863 -5.244 6.302 1.00 81.69 86 LEU A O 1
ATOM 697 N N . ALA A 1 87 ? -10.464 -7.307 5.526 1.00 82.38 87 ALA A N 1
ATOM 698 C CA . ALA A 1 87 ? -11.538 -7.931 6.287 1.00 82.38 87 ALA A CA 1
ATOM 699 C C . ALA A 1 87 ? -11.094 -8.125 7.745 1.00 82.38 87 ALA A C 1
ATOM 701 O O . ALA A 1 87 ? -10.420 -9.099 8.072 1.00 82.38 87 ALA A O 1
ATOM 702 N N . VAL A 1 88 ? -11.462 -7.175 8.603 1.00 84.75 88 VAL A N 1
ATOM 703 C CA . VAL A 1 88 ? -11.112 -7.149 10.028 1.00 84.75 88 VAL A CA 1
ATOM 704 C C . VAL A 1 88 ? -12.375 -7.206 10.886 1.00 84.75 88 VAL A C 1
ATOM 706 O O . VAL A 1 88 ? -13.344 -6.492 10.632 1.00 84.75 88 VAL A O 1
ATOM 709 N N . THR A 1 89 ? -12.382 -8.083 11.889 1.00 83.25 89 THR A N 1
ATOM 710 C CA . THR A 1 89 ? -13.540 -8.345 12.767 1.00 83.25 89 THR A CA 1
ATOM 711 C C . THR A 1 89 ? -13.238 -8.143 14.249 1.00 83.25 89 THR A C 1
ATOM 713 O O . THR A 1 89 ? -14.159 -8.015 15.054 1.00 83.25 89 THR A O 1
ATOM 716 N N . SER A 1 90 ? -11.958 -8.069 14.623 1.00 92.25 90 SER A N 1
ATOM 717 C CA . SER A 1 90 ? -11.512 -7.836 15.998 1.00 92.25 90 SER A CA 1
ATOM 718 C C . SER A 1 90 ? -10.457 -6.736 16.089 1.00 92.25 90 SER A C 1
ATOM 720 O O . SER A 1 90 ? -9.735 -6.475 15.131 1.00 92.25 90 SER A O 1
ATOM 722 N N . ILE A 1 91 ? -10.315 -6.129 17.272 1.00 92.69 91 ILE A N 1
ATOM 723 C CA . ILE A 1 91 ? -9.287 -5.110 17.559 1.00 92.69 91 ILE A CA 1
ATOM 724 C C . ILE A 1 91 ? -7.888 -5.616 17.183 1.00 92.69 91 ILE A C 1
ATOM 726 O O . ILE A 1 91 ? -7.149 -4.930 16.484 1.00 92.69 91 ILE A O 1
ATOM 730 N N . LYS A 1 92 ? -7.560 -6.859 17.553 1.00 93.81 92 LYS A N 1
ATOM 731 C CA . LYS A 1 92 ? -6.272 -7.484 17.229 1.00 93.81 92 LYS A CA 1
ATOM 732 C C . LYS A 1 92 ? -6.053 -7.633 15.719 1.00 93.81 92 LYS A C 1
ATOM 734 O O . LYS A 1 92 ? -4.940 -7.435 15.240 1.00 93.81 92 LYS A O 1
ATOM 739 N N . GLU A 1 93 ? -7.093 -7.987 14.966 1.00 93.62 93 GLU A N 1
ATOM 740 C CA . GLU A 1 93 ? -7.017 -8.060 13.501 1.00 93.62 93 GLU A CA 1
ATOM 741 C C . GLU A 1 93 ? -6.823 -6.674 12.877 1.00 93.62 93 GLU A C 1
ATOM 743 O O . GLU A 1 93 ? -6.044 -6.546 11.935 1.00 93.62 93 GLU A O 1
ATOM 748 N N . ILE A 1 94 ? -7.456 -5.632 13.431 1.00 93.69 94 ILE A N 1
ATOM 749 C CA . ILE A 1 94 ? -7.259 -4.245 12.987 1.00 93.69 94 ILE A CA 1
ATOM 750 C C . ILE A 1 94 ? -5.807 -3.801 13.231 1.00 93.69 94 ILE A C 1
ATOM 752 O O . ILE A 1 94 ? -5.168 -3.278 12.320 1.00 93.69 94 ILE A O 1
ATOM 756 N N . GLU A 1 95 ? -5.241 -4.052 14.416 1.00 94.81 95 GLU A N 1
ATOM 757 C CA . GLU A 1 95 ? -3.837 -3.728 14.732 1.00 94.81 95 GLU A CA 1
ATOM 758 C C . GLU A 1 95 ? -2.846 -4.435 13.794 1.00 94.81 95 GLU A C 1
ATOM 760 O O . GLU A 1 95 ? -1.875 -3.840 13.306 1.00 94.81 95 GLU A O 1
ATOM 765 N N . GLN A 1 96 ? -3.103 -5.715 13.511 1.00 94.56 96 GLN A N 1
ATOM 766 C CA . GLN A 1 96 ? -2.310 -6.493 12.563 1.00 94.56 96 GLN A CA 1
ATOM 767 C C . GLN A 1 96 ? -2.427 -5.932 11.145 1.00 94.56 96 GLN A C 1
ATOM 769 O O . GLN A 1 96 ? -1.404 -5.759 10.481 1.00 94.56 96 GLN A O 1
ATOM 774 N N . ALA A 1 97 ? -3.638 -5.599 10.694 1.00 95.56 97 ALA A N 1
ATOM 775 C CA . ALA A 1 97 ? -3.861 -4.977 9.395 1.00 95.56 97 ALA A CA 1
ATOM 776 C C . ALA A 1 97 ? -3.111 -3.642 9.282 1.00 95.56 97 ALA A C 1
ATOM 778 O O . ALA A 1 97 ? -2.376 -3.449 8.320 1.00 95.56 97 ALA A O 1
ATOM 779 N N . ILE A 1 98 ? -3.190 -2.764 10.286 1.00 95.88 98 ILE A N 1
ATOM 780 C CA . ILE A 1 98 ? -2.454 -1.487 10.304 1.00 95.88 98 ILE A CA 1
ATOM 781 C C . ILE A 1 98 ? -0.948 -1.718 10.147 1.00 95.88 98 ILE A C 1
ATOM 783 O O . ILE A 1 98 ? -0.293 -1.030 9.365 1.00 95.88 98 ILE A O 1
ATOM 787 N N . THR A 1 99 ? -0.395 -2.698 10.864 1.00 96.12 99 THR A N 1
ATOM 788 C CA . THR A 1 99 ? 1.035 -3.027 10.793 1.00 96.12 99 THR A CA 1
ATOM 789 C C . THR A 1 99 ? 1.425 -3.511 9.398 1.00 96.12 99 THR A C 1
ATOM 791 O O . THR A 1 99 ? 2.407 -3.030 8.832 1.00 96.12 99 THR A O 1
ATOM 794 N N . ILE A 1 100 ? 0.633 -4.416 8.816 1.00 95.50 100 ILE A N 1
ATOM 795 C CA . ILE A 1 100 ? 0.846 -4.937 7.460 1.00 95.50 100 ILE A CA 1
ATOM 796 C C . ILE A 1 100 ? 0.786 -3.805 6.433 1.00 95.50 100 ILE A C 1
ATOM 798 O O . ILE A 1 100 ? 1.658 -3.717 5.573 1.00 95.50 100 ILE A O 1
ATOM 802 N N . TRP A 1 101 ? -0.203 -2.918 6.539 1.00 97.19 101 TRP A N 1
ATOM 803 C CA . TRP A 1 101 ? -0.369 -1.795 5.620 1.00 97.19 101 TRP A CA 1
ATOM 804 C C . TRP A 1 101 ? 0.770 -0.777 5.735 1.00 97.19 101 TRP A C 1
ATOM 806 O O . TRP A 1 101 ? 1.282 -0.323 4.714 1.00 97.19 101 TRP A O 1
ATOM 816 N N . LYS A 1 102 ? 1.233 -0.462 6.952 1.00 96.94 102 LYS A N 1
ATOM 817 C CA . LYS A 1 102 ? 2.389 0.427 7.170 1.00 96.94 102 LYS A CA 1
ATOM 818 C C . LYS A 1 102 ? 3.673 -0.161 6.577 1.00 96.94 102 LYS A C 1
ATOM 820 O O . LYS A 1 102 ? 4.364 0.521 5.827 1.00 96.94 102 LYS A O 1
ATOM 825 N N . GLN A 1 103 ? 3.946 -1.441 6.829 1.00 96.94 103 GLN A N 1
ATOM 826 C CA . GLN A 1 103 ? 5.119 -2.123 6.272 1.00 96.94 103 GLN A CA 1
ATOM 827 C C . GLN A 1 103 ? 5.046 -2.261 4.747 1.00 96.94 103 GLN A C 1
ATOM 829 O O . GLN A 1 103 ? 6.026 -2.018 4.047 1.00 96.94 103 GLN A O 1
ATOM 834 N N . GLY A 1 104 ? 3.887 -2.646 4.212 1.00 97.56 104 GLY A N 1
ATOM 835 C CA . GLY A 1 104 ? 3.694 -2.774 2.771 1.00 97.56 104 GLY A CA 1
ATOM 836 C C . GLY A 1 104 ? 3.815 -1.429 2.055 1.00 97.56 104 GLY A C 1
ATOM 837 O O . GLY A 1 104 ? 4.416 -1.367 0.986 1.00 97.56 104 GLY A O 1
ATOM 838 N N . ARG A 1 105 ? 3.345 -0.335 2.668 1.00 97.88 105 ARG A N 1
ATOM 839 C CA . ARG A 1 105 ? 3.559 1.026 2.160 1.00 97.88 105 ARG A CA 1
ATOM 840 C C . ARG A 1 105 ? 5.043 1.351 2.021 1.00 97.88 105 ARG A C 1
ATOM 842 O O . ARG A 1 105 ? 5.443 1.834 0.969 1.00 97.88 105 ARG A O 1
ATOM 849 N N . GLU A 1 106 ? 5.846 1.102 3.054 1.00 98.06 106 GLU A N 1
ATOM 850 C CA . GLU A 1 106 ? 7.292 1.366 3.015 1.00 98.06 106 GLU A CA 1
ATOM 851 C C . GLU A 1 106 ? 7.970 0.604 1.874 1.00 98.06 106 GLU A C 1
ATOM 853 O O . GLU A 1 106 ? 8.686 1.206 1.075 1.00 98.06 106 GLU A O 1
ATOM 858 N N . LYS A 1 107 ? 7.663 -0.691 1.724 1.00 98.06 107 LYS A N 1
ATOM 859 C CA . LYS A 1 107 ? 8.180 -1.497 0.610 1.00 98.06 107 LYS A CA 1
ATOM 860 C C . LYS A 1 107 ? 7.770 -0.935 -0.751 1.00 98.06 107 LYS A C 1
ATOM 862 O O . LYS A 1 107 ? 8.609 -0.812 -1.635 1.00 98.06 107 LYS A O 1
ATOM 867 N N . ILE A 1 108 ? 6.496 -0.575 -0.924 1.00 98.25 108 ILE A N 1
ATOM 868 C CA . ILE A 1 108 ? 6.002 0.001 -2.182 1.00 98.25 108 ILE A CA 1
ATOM 869 C C . ILE A 1 108 ? 6.708 1.319 -2.497 1.00 98.25 108 ILE A C 1
ATOM 871 O O . ILE A 1 108 ? 7.033 1.554 -3.656 1.00 98.25 108 ILE A O 1
ATOM 875 N N . VAL A 1 109 ? 6.962 2.169 -1.499 1.00 98.44 109 VAL A N 1
ATOM 876 C CA . VAL A 1 109 ? 7.709 3.422 -1.691 1.00 98.44 109 VAL A CA 1
ATOM 877 C C . VAL A 1 109 ? 9.119 3.137 -2.205 1.00 98.44 109 VAL A C 1
ATOM 879 O O . VAL A 1 109 ? 9.503 3.696 -3.230 1.00 98.44 109 VAL A O 1
ATOM 882 N N . SER A 1 110 ? 9.859 2.240 -1.549 1.00 98.12 110 SER A N 1
ATOM 883 C CA . SER A 1 110 ? 11.220 1.878 -1.969 1.00 98.12 110 SER A CA 1
ATOM 884 C C . SER A 1 110 ? 11.260 1.294 -3.383 1.00 98.12 110 SER A C 1
ATOM 886 O O . SER A 1 110 ? 12.141 1.619 -4.173 1.00 98.12 110 SER A O 1
ATOM 888 N N . GLU A 1 111 ? 10.284 0.462 -3.737 1.00 98.38 111 GLU A N 1
ATOM 889 C CA . GLU A 1 111 ? 10.221 -0.178 -5.054 1.00 98.38 111 GLU A CA 1
ATOM 890 C C . GLU A 1 111 ? 9.762 0.785 -6.154 1.00 98.38 111 GLU A C 1
ATOM 892 O O . GLU A 1 111 ? 10.252 0.717 -7.281 1.00 98.38 111 GLU A O 1
ATOM 897 N N . LYS A 1 112 ? 8.872 1.734 -5.837 1.00 98.25 112 LYS A N 1
ATOM 898 C CA . LYS A 1 112 ? 8.539 2.844 -6.740 1.00 98.25 112 LYS A CA 1
ATOM 899 C C . LYS A 1 112 ? 9.760 3.715 -7.021 1.00 98.25 112 LYS A C 1
ATOM 901 O O . LYS A 1 112 ? 9.970 4.102 -8.168 1.00 98.25 112 LYS A O 1
ATOM 906 N N . GLU A 1 113 ? 10.564 4.005 -6.002 1.00 98.25 113 GLU A N 1
ATOM 907 C CA . GLU A 1 113 ? 11.817 4.748 -6.159 1.00 98.25 113 GLU A CA 1
ATOM 908 C C . GLU A 1 113 ? 12.818 3.969 -7.022 1.00 98.25 113 GLU A C 1
ATOM 910 O O . GLU A 1 113 ? 13.384 4.527 -7.959 1.00 98.25 113 GLU A O 1
ATOM 915 N N . ALA A 1 114 ? 12.972 2.662 -6.796 1.00 98.44 114 ALA A N 1
ATOM 916 C CA . ALA A 1 114 ? 13.815 1.808 -7.631 1.00 98.44 114 ALA A CA 1
ATOM 917 C C . ALA A 1 114 ? 13.349 1.784 -9.100 1.00 98.44 114 ALA A C 1
ATOM 919 O O . ALA A 1 114 ? 14.161 1.954 -10.010 1.00 98.44 114 ALA A O 1
ATOM 920 N N . LEU A 1 115 ? 12.040 1.667 -9.349 1.00 98.44 115 LEU A N 1
ATOM 921 C CA . LEU A 1 115 ? 11.468 1.748 -10.696 1.00 98.44 115 LEU A CA 1
ATOM 922 C C . LEU A 1 115 ? 11.706 3.120 -11.344 1.00 98.44 115 LEU A C 1
ATOM 924 O O . LEU A 1 115 ? 12.025 3.200 -12.533 1.00 98.44 115 LEU A O 1
ATOM 928 N N . GLN A 1 116 ? 11.580 4.201 -10.571 1.00 98.38 116 GLN A N 1
ATOM 929 C CA . GLN A 1 116 ? 11.888 5.550 -11.035 1.00 98.38 116 GLN A CA 1
ATOM 930 C C . GLN A 1 116 ? 13.373 5.688 -11.396 1.00 98.38 116 GLN A C 1
ATOM 932 O O . GLN A 1 116 ? 13.687 6.280 -12.427 1.00 98.38 116 GLN A O 1
ATOM 937 N N . ASN A 1 117 ? 14.276 5.092 -10.617 1.00 98.19 117 ASN A N 1
ATOM 938 C CA . ASN A 1 117 ? 15.706 5.089 -10.917 1.00 98.19 117 ASN A CA 1
ATOM 939 C C . ASN A 1 117 ? 15.988 4.383 -12.252 1.00 98.19 117 ASN A C 1
ATOM 941 O O . ASN A 1 117 ? 16.630 4.973 -13.120 1.00 98.19 117 ASN A O 1
ATOM 945 N N . VAL A 1 118 ? 15.407 3.199 -12.485 1.00 98.19 118 VAL A N 1
ATOM 946 C CA . VAL A 1 118 ? 15.513 2.491 -13.779 1.00 98.19 118 VAL A CA 1
ATOM 947 C C . VAL A 1 118 ? 15.005 3.359 -14.939 1.00 98.19 118 VAL A C 1
ATOM 949 O O . VAL A 1 118 ? 15.628 3.401 -16.001 1.00 98.19 118 VAL A O 1
ATOM 952 N N . TYR A 1 119 ? 13.902 4.092 -14.749 1.00 98.38 119 TYR A N 1
ATOM 953 C CA . TYR A 1 119 ? 13.414 5.051 -15.746 1.00 98.38 119 TYR A CA 1
ATOM 954 C C . TYR A 1 119 ? 14.443 6.158 -16.027 1.00 98.38 119 TYR A C 1
ATOM 956 O O . TYR A 1 119 ? 14.739 6.434 -17.191 1.00 98.38 119 TYR A O 1
ATOM 964 N N . THR A 1 120 ? 15.012 6.773 -14.988 1.00 97.25 120 THR A N 1
ATOM 965 C CA . THR A 1 120 ? 15.996 7.856 -15.159 1.00 97.25 120 THR A CA 1
ATOM 966 C C . THR A 1 120 ? 17.290 7.378 -15.821 1.00 97.25 120 THR A C 1
ATOM 968 O O . THR A 1 120 ? 17.878 8.112 -16.614 1.00 97.25 120 THR A O 1
ATOM 971 N N . GLU A 1 121 ? 17.707 6.132 -15.574 1.00 96.81 121 GLU A N 1
ATOM 972 C CA . GLU A 1 121 ? 18.902 5.549 -16.194 1.00 96.81 121 GLU A CA 1
ATOM 973 C C . GLU A 1 121 ? 18.750 5.372 -17.711 1.00 96.81 121 GLU A C 1
ATOM 975 O O . GLU A 1 121 ? 19.704 5.606 -18.456 1.00 96.81 121 GLU A O 1
ATOM 980 N N . ILE A 1 122 ? 17.558 5.001 -18.199 1.00 96.50 122 ILE A N 1
ATOM 981 C CA . ILE A 1 122 ? 17.306 4.872 -19.643 1.00 96.50 122 ILE A CA 1
ATOM 982 C C . ILE A 1 122 ? 16.944 6.206 -20.320 1.00 96.50 122 ILE A C 1
ATOM 984 O O . ILE A 1 122 ? 17.121 6.350 -21.533 1.00 96.50 122 ILE A O 1
ATOM 988 N N . GLU A 1 123 ? 16.476 7.198 -19.560 1.00 97.25 123 GLU A N 1
ATOM 989 C CA . GLU A 1 123 ? 16.075 8.514 -20.074 1.00 97.25 123 GLU A CA 1
ATOM 990 C C . GLU A 1 123 ? 17.242 9.279 -20.717 1.00 97.25 123 GLU A C 1
ATOM 992 O O . GLU A 1 123 ? 17.079 9.868 -21.787 1.00 97.25 123 GLU A O 1
ATOM 997 N N . GLY A 1 124 ? 18.438 9.221 -20.122 1.00 95.00 124 GLY A N 1
ATOM 998 C CA . GLY A 1 124 ? 19.644 9.846 -20.677 1.00 95.00 124 GLY A CA 1
ATOM 999 C C . GLY A 1 124 ? 19.993 9.334 -22.084 1.00 95.00 124 GLY A C 1
ATOM 1000 O O . GLY A 1 124 ? 19.986 10.125 -23.034 1.00 95.00 124 GLY A O 1
ATOM 1001 N N . PRO A 1 125 ? 20.240 8.019 -22.256 1.00 94.88 125 PRO A N 1
ATOM 1002 C CA . PRO A 1 125 ? 20.473 7.403 -23.562 1.00 94.88 125 PRO A CA 1
ATOM 1003 C C . PRO A 1 125 ? 19.356 7.671 -24.574 1.00 94.88 125 PRO A C 1
ATOM 1005 O O . PRO A 1 125 ? 19.634 7.939 -25.743 1.00 94.88 125 PRO A O 1
ATOM 1008 N N . TYR A 1 126 ? 18.096 7.628 -24.133 1.00 96.50 126 TYR A N 1
ATOM 1009 C CA . TYR A 1 126 ? 16.947 7.925 -24.983 1.00 96.50 126 TYR A CA 1
ATOM 1010 C C . TYR A 1 126 ? 17.008 9.351 -25.544 1.00 96.50 126 TYR A C 1
ATOM 1012 O O . TYR A 1 126 ? 16.924 9.528 -26.762 1.00 96.50 126 TYR A O 1
ATOM 1020 N N . ASN A 1 127 ? 17.208 10.351 -24.680 1.00 95.62 127 ASN A N 1
ATOM 1021 C CA . ASN A 1 127 ? 17.294 11.757 -25.077 1.00 95.62 127 ASN A CA 1
ATOM 1022 C C . ASN A 1 127 ? 18.485 12.008 -26.005 1.00 95.62 127 ASN A C 1
ATOM 1024 O O . ASN A 1 127 ? 18.338 12.683 -27.023 1.00 95.62 127 ASN A O 1
ATOM 1028 N N . GLN A 1 128 ? 19.644 11.415 -25.705 1.00 93.25 128 GLN A N 1
ATOM 1029 C CA . GLN A 1 128 ? 20.824 11.535 -26.559 1.00 93.25 128 GLN A CA 1
ATOM 1030 C C . GLN A 1 128 ? 20.558 10.997 -27.972 1.00 93.25 128 GLN A C 1
ATOM 1032 O O . GLN A 1 128 ? 20.876 11.662 -28.957 1.00 93.25 128 GLN A O 1
ATOM 1037 N N . ILE A 1 129 ? 19.914 9.834 -28.088 1.00 92.38 129 ILE A N 1
ATOM 1038 C CA . ILE A 1 129 ? 19.556 9.260 -29.390 1.00 92.38 129 ILE A CA 1
ATOM 1039 C C . ILE A 1 129 ? 18.555 10.140 -30.140 1.00 92.38 129 ILE A C 1
ATOM 1041 O O . ILE A 1 129 ? 18.679 10.283 -31.358 1.00 92.38 129 ILE A O 1
ATOM 1045 N N . GLN A 1 130 ? 17.586 10.752 -29.447 1.00 93.94 130 GLN A N 1
ATOM 1046 C CA . GLN A 1 130 ? 16.655 11.680 -30.098 1.00 93.94 130 GLN A CA 1
ATOM 1047 C C . GLN A 1 130 ? 17.386 12.879 -30.711 1.00 93.94 130 GLN A C 1
ATOM 1049 O O . GLN A 1 130 ? 17.035 13.297 -31.814 1.00 93.94 130 GLN A O 1
ATOM 1054 N N . GLU A 1 131 ? 18.404 13.421 -30.038 1.00 93.12 131 GLU A N 1
ATOM 1055 C CA . GLU A 1 131 ? 19.220 14.512 -30.582 1.00 93.12 131 GLU A CA 1
ATOM 1056 C C . GLU A 1 131 ? 20.104 14.043 -31.745 1.00 93.12 131 GLU A C 1
ATOM 1058 O O . GLU A 1 131 ? 20.154 14.702 -32.786 1.00 93.12 131 GLU A O 1
ATOM 1063 N N . GLU A 1 132 ? 20.746 12.878 -31.630 1.00 90.00 132 GLU A N 1
ATOM 1064 C CA . GLU A 1 132 ? 21.587 12.334 -32.701 1.00 90.00 132 GLU A CA 1
ATOM 1065 C C . GLU A 1 132 ? 20.793 12.039 -33.978 1.00 90.00 132 GLU A C 1
ATOM 1067 O O . GLU A 1 132 ? 21.270 12.336 -35.073 1.00 90.00 132 GLU A O 1
ATOM 1072 N N . LEU A 1 133 ? 19.552 11.557 -33.864 1.00 90.75 133 LEU A N 1
ATOM 1073 C CA . LEU A 1 133 ? 18.661 11.328 -35.008 1.00 90.75 133 LEU A CA 1
ATOM 1074 C C . LEU A 1 133 ? 18.312 12.606 -35.787 1.00 90.75 133 LEU A C 1
ATOM 1076 O O . LEU A 1 133 ? 17.967 12.525 -36.974 1.00 90.75 133 LEU A O 1
ATOM 1080 N N . LYS A 1 134 ? 18.391 13.786 -35.155 1.00 92.19 134 LYS A N 1
ATOM 1081 C CA . LYS A 1 134 ? 18.186 15.073 -35.843 1.00 92.19 134 LYS A CA 1
ATOM 1082 C C . LYS A 1 134 ? 19.348 15.393 -36.777 1.00 92.19 134 LYS A C 1
ATOM 1084 O O . LYS A 1 134 ? 19.128 15.970 -37.840 1.00 92.19 134 LYS A O 1
ATOM 1089 N N . VAL A 1 135 ? 20.564 15.011 -36.385 1.00 90.00 135 VAL A N 1
ATOM 1090 C CA . VAL A 1 135 ? 21.813 15.359 -37.077 1.00 90.00 135 VAL A CA 1
ATOM 1091 C C . VAL A 1 135 ? 22.264 14.247 -38.032 1.00 90.00 135 VAL A C 1
ATOM 1093 O O . VAL A 1 135 ? 22.722 14.532 -39.136 1.00 90.00 135 VAL A O 1
ATOM 1096 N N . ASN A 1 136 ? 22.110 12.977 -37.648 1.00 83.62 136 ASN A N 1
ATOM 1097 C CA . ASN A 1 136 ? 22.613 11.815 -38.375 1.00 83.62 136 ASN A CA 1
ATOM 1098 C C . ASN A 1 136 ? 21.544 10.714 -38.491 1.00 83.62 136 ASN A C 1
ATOM 1100 O O . ASN A 1 136 ? 21.061 10.163 -37.506 1.00 83.62 136 ASN A O 1
ATOM 1104 N N . LYS A 1 137 ? 21.210 10.349 -39.735 1.00 86.44 137 LYS A N 1
ATOM 1105 C CA . LYS A 1 137 ? 20.183 9.344 -40.069 1.00 86.44 137 LYS A CA 1
ATOM 1106 C C . LYS A 1 137 ? 20.771 8.041 -40.610 1.00 86.44 137 LYS A C 1
ATOM 1108 O O . LYS A 1 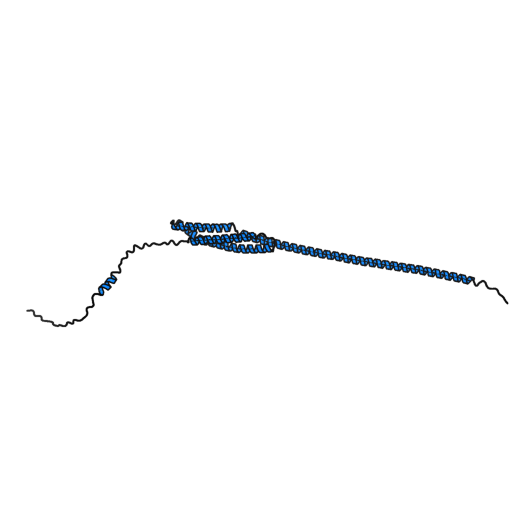137 ? 20.131 7.355 -41.404 1.00 86.44 137 LYS A O 1
ATOM 1113 N N . SER A 1 138 ? 22.002 7.713 -40.225 1.00 89.81 138 SER A N 1
ATOM 1114 C CA . SER A 1 138 ? 22.631 6.455 -40.622 1.00 89.81 138 SER A CA 1
ATOM 1115 C C . SER A 1 138 ? 21.801 5.244 -40.180 1.00 89.81 138 SER A C 1
ATOM 1117 O O . SER A 1 138 ? 21.131 5.259 -39.145 1.00 89.81 138 SER A O 1
ATOM 1119 N N . LYS A 1 139 ? 21.885 4.155 -40.953 1.00 89.44 139 LYS A N 1
ATOM 1120 C CA . LYS A 1 139 ? 21.200 2.891 -40.644 1.00 89.44 139 LYS A CA 1
ATOM 1121 C C . LYS A 1 139 ? 21.577 2.353 -39.256 1.00 89.44 139 LYS A C 1
ATOM 1123 O O . LYS A 1 139 ? 20.729 1.794 -38.568 1.00 89.44 139 LYS A O 1
ATOM 1128 N N . SER A 1 140 ? 22.823 2.565 -38.831 1.00 86.94 140 SER A N 1
ATOM 1129 C CA . SER A 1 140 ? 23.322 2.156 -37.516 1.00 86.94 140 SER A CA 1
ATOM 1130 C C . SER A 1 140 ? 22.630 2.908 -36.375 1.00 86.94 140 SER A C 1
ATOM 1132 O O . SER A 1 140 ? 22.148 2.275 -35.442 1.00 86.94 140 SER A O 1
ATOM 1134 N N . ILE A 1 141 ? 22.506 4.238 -36.469 1.00 87.25 141 ILE A N 1
ATOM 1135 C CA . ILE A 1 141 ? 21.815 5.049 -35.447 1.00 87.25 141 ILE A CA 1
ATOM 1136 C C . ILE A 1 141 ? 20.321 4.727 -35.419 1.00 87.25 141 ILE A C 1
ATOM 1138 O O . ILE A 1 141 ? 19.740 4.612 -34.345 1.00 87.25 141 ILE A O 1
ATOM 1142 N N . GLN A 1 142 ? 19.699 4.501 -36.579 1.00 90.81 142 GLN A N 1
ATOM 1143 C CA . GLN A 1 142 ? 18.303 4.060 -36.636 1.00 90.81 142 GLN A CA 1
ATOM 1144 C C . GLN A 1 142 ? 18.100 2.717 -35.926 1.00 90.81 142 GLN A C 1
ATOM 1146 O O . GLN A 1 142 ? 17.137 2.560 -35.182 1.00 90.81 142 GLN A O 1
ATOM 1151 N N . GLN A 1 143 ? 19.018 1.762 -36.105 1.00 90.19 143 GLN A N 1
ATOM 1152 C CA . GLN A 1 143 ? 18.955 0.482 -35.402 1.00 90.19 143 GLN A CA 1
ATOM 1153 C C . GLN A 1 143 ? 19.113 0.652 -33.886 1.00 90.19 143 GLN A C 1
ATOM 1155 O O . GLN A 1 143 ? 18.398 -0.004 -33.131 1.00 90.19 143 GLN A O 1
ATOM 1160 N N . VAL A 1 144 ? 20.001 1.552 -33.449 1.00 91.31 144 VAL A N 1
ATOM 1161 C CA . VAL A 1 144 ? 20.163 1.905 -32.032 1.00 91.31 144 VAL A CA 1
ATOM 1162 C C . VAL A 1 144 ? 18.890 2.522 -31.459 1.00 91.31 144 VAL A C 1
ATOM 1164 O O . VAL A 1 144 ? 18.400 2.100 -30.413 1.00 91.31 144 VAL A O 1
ATOM 1167 N N . ALA A 1 145 ? 18.289 3.454 -32.191 1.00 93.44 145 ALA A N 1
ATOM 1168 C CA . ALA A 1 145 ? 17.059 4.107 -31.782 1.00 93.44 145 ALA A CA 1
ATOM 1169 C C . ALA A 1 145 ? 15.877 3.157 -31.628 1.00 93.44 145 ALA A C 1
ATOM 1171 O O . ALA A 1 145 ? 15.093 3.333 -30.702 1.00 93.44 145 ALA A O 1
ATOM 1172 N N . LEU A 1 146 ? 15.749 2.143 -32.487 1.00 94.00 146 LEU A N 1
ATOM 1173 C CA . LEU A 1 146 ? 14.638 1.195 -32.403 1.00 94.00 146 LEU A CA 1
ATOM 1174 C C . LEU A 1 146 ? 14.576 0.510 -31.032 1.00 94.00 146 LEU A C 1
ATOM 1176 O O . LEU A 1 146 ? 13.542 0.588 -30.370 1.00 94.00 146 LEU A O 1
ATOM 1180 N N . TYR A 1 147 ? 15.675 -0.104 -30.576 1.00 94.94 147 TYR A N 1
ATOM 1181 C CA . TYR A 1 147 ? 15.646 -0.829 -29.302 1.00 94.94 147 TYR A CA 1
ATOM 1182 C C . TYR A 1 147 ? 15.624 0.105 -28.088 1.00 94.94 147 TYR A C 1
ATOM 1184 O O . TYR A 1 147 ? 15.002 -0.238 -27.083 1.00 94.94 147 TYR A O 1
ATOM 1192 N N . VAL A 1 148 ? 16.256 1.285 -28.152 1.00 96.12 148 VAL A N 1
ATOM 1193 C CA . VAL A 1 148 ? 16.209 2.239 -27.029 1.00 96.12 148 VAL A CA 1
ATOM 1194 C C . VAL A 1 148 ? 14.830 2.868 -26.891 1.00 96.12 148 VAL A C 1
ATOM 1196 O O . VAL A 1 148 ? 14.324 2.955 -25.775 1.00 96.12 148 VAL A O 1
ATOM 1199 N N . ASN A 1 149 ? 14.184 3.245 -27.997 1.00 96.19 149 ASN A N 1
ATOM 1200 C CA . ASN A 1 149 ? 12.824 3.780 -27.967 1.00 96.19 149 ASN A CA 1
ATOM 1201 C C . ASN A 1 149 ? 11.849 2.748 -27.402 1.00 96.19 149 ASN A C 1
ATOM 1203 O O . ASN A 1 149 ? 11.068 3.083 -26.513 1.00 96.19 149 ASN A O 1
ATOM 1207 N N . GLU A 1 150 ? 11.920 1.500 -27.877 1.00 97.25 150 GLU A N 1
ATOM 1208 C CA . GLU A 1 150 ? 11.091 0.407 -27.364 1.00 97.25 150 GLU A CA 1
ATOM 1209 C C . GLU A 1 150 ? 11.308 0.207 -25.858 1.00 97.25 150 GLU A C 1
ATOM 1211 O O . GLU A 1 150 ? 10.344 0.148 -25.096 1.00 97.25 150 GLU A O 1
ATOM 1216 N N . GLY A 1 151 ? 12.568 0.142 -25.414 1.00 97.81 151 GLY A N 1
ATOM 1217 C CA . GLY A 1 151 ? 12.910 -0.017 -24.003 1.00 97.81 151 GLY A CA 1
ATOM 1218 C C . GLY A 1 151 ? 12.406 1.129 -23.132 1.00 97.81 151 GLY A C 1
ATOM 1219 O O . GLY A 1 151 ? 11.753 0.875 -22.120 1.00 97.81 151 GLY A O 1
ATOM 1220 N N . PHE A 1 152 ? 12.653 2.373 -23.549 1.00 98.38 152 PHE A N 1
ATOM 1221 C CA . PHE A 1 152 ? 12.242 3.573 -22.823 1.00 98.38 152 PHE A CA 1
ATOM 1222 C C . PHE A 1 152 ? 10.725 3.628 -22.647 1.00 98.38 152 PHE A C 1
ATOM 1224 O O . PHE A 1 152 ? 10.248 3.775 -21.525 1.00 98.38 152 PHE A O 1
ATOM 1231 N N . HIS A 1 153 ? 9.962 3.438 -23.728 1.00 98.38 153 HIS A N 1
ATOM 1232 C CA . HIS A 1 153 ? 8.499 3.464 -23.666 1.00 98.38 153 HIS A CA 1
ATOM 1233 C C . HIS A 1 153 ? 7.967 2.305 -22.821 1.00 98.38 153 HIS A C 1
ATOM 1235 O O . HIS A 1 153 ? 7.152 2.522 -21.936 1.00 98.38 153 HIS A O 1
ATOM 1241 N N . SER A 1 154 ? 8.521 1.099 -22.981 1.00 98.31 154 SER A N 1
ATOM 1242 C CA . SER A 1 154 ? 8.167 -0.056 -22.148 1.00 98.31 154 SER A CA 1
ATOM 1243 C C . SER A 1 154 ? 8.361 0.200 -20.646 1.00 98.31 154 SER A C 1
ATOM 1245 O O . SER A 1 154 ? 7.552 -0.267 -19.845 1.00 98.31 154 SER A O 1
ATOM 1247 N N . ILE A 1 155 ? 9.445 0.870 -20.244 1.00 98.62 155 ILE A N 1
ATOM 1248 C CA . ILE A 1 155 ? 9.731 1.186 -18.832 1.00 98.62 155 ILE A CA 1
ATOM 1249 C C . ILE A 1 155 ? 8.830 2.324 -18.349 1.00 98.62 155 ILE A C 1
ATOM 1251 O O . ILE A 1 155 ? 8.234 2.228 -17.276 1.00 98.62 155 ILE A O 1
A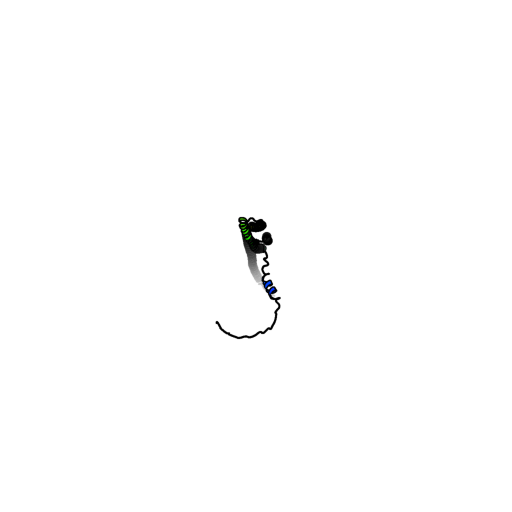TOM 1255 N N . LYS A 1 156 ? 8.680 3.369 -19.168 1.00 98.44 156 LYS A N 1
ATOM 1256 C CA . LYS A 1 156 ? 7.797 4.505 -18.905 1.00 98.44 156 LYS A CA 1
ATOM 1257 C C . LYS A 1 156 ? 6.355 4.057 -18.670 1.00 98.44 156 LYS A C 1
ATOM 1259 O O . LYS A 1 156 ? 5.769 4.436 -17.662 1.00 98.44 156 LYS A O 1
ATOM 1264 N N . ASP A 1 157 ? 5.824 3.199 -19.537 1.00 98.44 157 ASP A N 1
ATOM 1265 C CA . ASP A 1 157 ? 4.454 2.692 -19.442 1.00 98.44 157 ASP A CA 1
ATOM 1266 C C . ASP A 1 157 ? 4.230 1.918 -18.134 1.00 98.44 157 ASP A C 1
ATOM 1268 O O . ASP A 1 157 ? 3.184 2.057 -17.505 1.00 98.44 157 ASP A O 1
ATOM 1272 N N . LYS A 1 158 ? 5.223 1.138 -17.678 1.00 98.31 158 LYS A N 1
ATOM 1273 C CA . LYS A 1 158 ? 5.152 0.413 -16.395 1.00 98.31 158 LYS A CA 1
ATOM 1274 C C . LYS A 1 158 ? 5.128 1.364 -15.207 1.00 98.31 158 LYS A C 1
ATOM 1276 O O . LYS A 1 158 ? 4.305 1.187 -14.312 1.00 98.31 158 LYS A O 1
ATOM 1281 N N . ARG A 1 159 ? 6.008 2.367 -15.204 1.00 98.06 159 ARG A N 1
ATOM 1282 C CA . ARG A 1 159 ? 6.031 3.408 -14.170 1.00 98.06 159 ARG A CA 1
ATOM 1283 C C . ARG A 1 159 ? 4.704 4.163 -14.131 1.00 98.06 159 ARG A C 1
ATOM 1285 O O . ARG A 1 159 ? 4.116 4.284 -13.062 1.00 98.06 159 ARG A O 1
ATOM 1292 N N . ASP A 1 160 ? 4.219 4.626 -15.280 1.00 97.75 160 ASP A N 1
ATOM 1293 C CA . ASP A 1 160 ? 2.981 5.410 -15.379 1.00 97.75 160 ASP A CA 1
ATOM 1294 C C . ASP A 1 160 ? 1.760 4.595 -14.947 1.00 97.75 160 ASP A C 1
ATOM 1296 O O . ASP A 1 160 ? 0.890 5.100 -14.237 1.00 97.75 160 ASP A O 1
ATOM 1300 N N . TYR A 1 161 ? 1.721 3.313 -15.312 1.00 97.75 161 TYR A N 1
ATOM 1301 C CA . TYR A 1 161 ? 0.715 2.379 -14.822 1.00 97.75 161 TYR A CA 1
ATOM 1302 C C . TYR A 1 161 ? 0.755 2.247 -13.293 1.00 97.75 161 TYR A C 1
ATOM 1304 O O . TYR A 1 161 ? -0.281 2.381 -12.647 1.00 97.75 161 TYR A O 1
ATOM 1312 N N . ILE A 1 162 ? 1.934 2.029 -12.700 1.00 97.50 162 ILE A N 1
ATOM 1313 C CA . ILE A 1 162 ? 2.082 1.891 -11.243 1.00 97.50 162 ILE A CA 1
ATOM 1314 C C . ILE A 1 162 ? 1.675 3.176 -10.515 1.00 97.50 162 ILE A C 1
ATOM 1316 O O . ILE A 1 162 ? 1.012 3.111 -9.480 1.00 97.50 162 ILE A O 1
ATOM 1320 N N . GLU A 1 163 ? 2.033 4.341 -11.051 1.00 94.94 163 GLU A N 1
ATOM 1321 C CA . GLU A 1 163 ? 1.667 5.623 -10.452 1.00 94.94 163 GLU A CA 1
ATOM 1322 C C . GLU A 1 163 ? 0.155 5.864 -10.483 1.00 94.94 163 GLU A C 1
ATOM 1324 O O . GLU A 1 163 ? -0.415 6.373 -9.518 1.00 94.94 163 GLU A O 1
ATOM 1329 N N . LYS A 1 164 ? -0.504 5.427 -11.559 1.00 95.25 164 LYS A N 1
ATOM 1330 C CA . LYS A 1 164 ? -1.953 5.533 -11.721 1.00 95.25 164 LYS A CA 1
ATOM 1331 C C . LYS A 1 164 ? -2.731 4.535 -10.859 1.00 95.25 164 LYS A C 1
ATOM 1333 O O . LYS A 1 164 ? -3.693 4.924 -10.203 1.00 95.25 164 LYS A O 1
ATOM 1338 N N . GLU A 1 165 ? -2.364 3.256 -10.893 1.00 94.50 165 GLU A N 1
ATOM 1339 C CA . GLU A 1 165 ? -3.147 2.183 -10.262 1.00 94.50 165 GLU A CA 1
ATOM 1340 C C . GLU A 1 165 ? -2.866 2.045 -8.759 1.00 94.50 165 GLU A C 1
ATOM 1342 O O . GLU A 1 165 ? -3.723 1.587 -7.999 1.00 94.50 165 GLU A O 1
ATOM 1347 N N . ILE A 1 166 ? -1.669 2.435 -8.308 1.00 94.94 166 ILE A N 1
ATOM 1348 C CA . ILE A 1 166 ? -1.204 2.223 -6.933 1.00 94.94 166 ILE A CA 1
ATOM 1349 C C . ILE A 1 166 ? -0.777 3.566 -6.344 1.00 94.94 166 ILE A C 1
ATOM 1351 O O . ILE A 1 166 ? 0.403 3.909 -6.262 1.00 94.94 166 ILE A O 1
ATOM 1355 N N . SER A 1 167 ? -1.770 4.349 -5.925 1.00 94.00 167 SER A N 1
ATOM 1356 C CA . SER A 1 167 ? -1.557 5.651 -5.292 1.00 94.00 167 SER A CA 1
ATOM 1357 C C . SER A 1 167 ? -1.117 5.501 -3.833 1.00 94.00 167 SER A C 1
ATOM 1359 O O . SER A 1 167 ? -1.807 4.876 -3.025 1.00 94.00 167 SER A O 1
ATOM 1361 N N . LEU A 1 168 ? 0.007 6.133 -3.474 1.00 94.12 168 LEU A N 1
ATOM 1362 C CA . LEU A 1 168 ? 0.477 6.199 -2.083 1.00 94.12 168 LEU A CA 1
ATOM 1363 C C . LEU A 1 168 ? -0.525 6.934 -1.186 1.00 94.12 168 LEU A C 1
ATOM 1365 O O . LEU A 1 168 ? -0.722 6.537 -0.042 1.00 94.12 168 LEU A O 1
ATOM 1369 N N . GLN A 1 169 ? -1.215 7.941 -1.728 1.00 95.06 169 GLN A N 1
ATOM 1370 C CA . GLN A 1 169 ? -2.255 8.665 -1.004 1.00 95.06 169 GLN A CA 1
ATOM 1371 C C . GLN A 1 169 ? -3.430 7.746 -0.646 1.00 95.06 169 GLN A C 1
ATOM 1373 O O . GLN A 1 169 ? -3.895 7.769 0.486 1.00 95.06 169 GLN A O 1
ATOM 1378 N N . ALA A 1 170 ? -3.870 6.888 -1.572 1.00 94.25 170 ALA A N 1
ATOM 1379 C CA . ALA A 1 170 ? -4.940 5.929 -1.289 1.00 94.25 170 ALA A CA 1
ATOM 1380 C C . ALA A 1 170 ? -4.529 4.908 -0.211 1.00 94.25 170 ALA A C 1
ATOM 1382 O O . ALA A 1 170 ? -5.353 4.485 0.598 1.00 94.25 170 ALA A O 1
ATOM 1383 N N . ILE A 1 171 ? -3.247 4.523 -0.175 1.00 96.25 171 ILE A N 1
ATOM 1384 C CA . ILE A 1 171 ? -2.696 3.673 0.890 1.00 96.25 171 ILE A CA 1
ATOM 1385 C C . ILE A 1 171 ? -2.722 4.412 2.235 1.00 96.25 171 ILE A C 1
ATOM 1387 O O . ILE A 1 171 ? -3.148 3.837 3.235 1.00 96.25 171 ILE A O 1
ATOM 1391 N N . ASP A 1 172 ? -2.317 5.682 2.260 1.00 97.19 172 ASP A N 1
ATOM 1392 C CA . ASP A 1 172 ? -2.339 6.519 3.464 1.00 97.19 172 ASP A CA 1
ATOM 1393 C C . ASP A 1 172 ? -3.758 6.731 4.004 1.00 97.19 172 ASP A C 1
ATOM 1395 O O . ASP A 1 172 ? -3.997 6.570 5.202 1.00 97.19 172 ASP A O 1
ATOM 1399 N N . GLU A 1 173 ? -4.718 7.021 3.128 1.00 96.50 173 GLU A N 1
ATOM 1400 C CA . GLU A 1 173 ? -6.135 7.147 3.480 1.00 96.50 173 GLU A CA 1
ATOM 1401 C C . GLU A 1 173 ? -6.685 5.842 4.072 1.00 96.50 173 GLU A C 1
ATOM 1403 O O . GLU A 1 173 ? -7.418 5.865 5.063 1.00 96.50 173 GLU A O 1
ATOM 1408 N N . GLN A 1 174 ? -6.285 4.691 3.525 1.00 95.88 174 GLN A N 1
ATOM 1409 C CA . GLN A 1 174 ? -6.693 3.392 4.051 1.00 95.88 174 GLN A CA 1
ATOM 1410 C C . GLN A 1 174 ? -6.088 3.103 5.432 1.00 95.88 174 GLN A C 1
ATOM 1412 O O . GLN A 1 174 ? -6.789 2.597 6.311 1.00 95.88 174 GLN A O 1
ATOM 1417 N N . ILE A 1 175 ? -4.814 3.444 5.652 1.00 96.56 175 ILE A N 1
ATOM 1418 C CA . ILE A 1 175 ? -4.172 3.332 6.971 1.00 96.56 175 ILE A CA 1
ATOM 1419 C C . ILE A 1 175 ? -4.902 4.215 7.986 1.00 96.56 175 ILE A C 1
ATOM 1421 O O . ILE A 1 175 ? -5.240 3.745 9.071 1.00 96.56 175 ILE A O 1
ATOM 1425 N N . GLN A 1 176 ? -5.217 5.461 7.624 1.00 97.25 176 GLN A N 1
ATOM 1426 C CA . GLN A 1 176 ? -5.976 6.374 8.483 1.00 97.25 176 GLN A CA 1
ATOM 1427 C C . GLN A 1 176 ? -7.379 5.845 8.797 1.00 97.25 176 GLN A C 1
ATOM 1429 O O . GLN A 1 176 ? -7.849 5.970 9.930 1.00 97.25 176 GLN A O 1
ATOM 1434 N N . ALA A 1 177 ? -8.053 5.235 7.818 1.00 95.62 177 ALA A N 1
ATOM 1435 C CA . ALA A 1 177 ? -9.354 4.611 8.025 1.00 95.62 177 ALA A CA 1
ATOM 1436 C C . ALA A 1 177 ? -9.273 3.451 9.030 1.00 95.62 177 ALA A C 1
ATOM 1438 O O . ALA A 1 177 ? -10.121 3.364 9.919 1.00 95.62 177 ALA A O 1
ATOM 1439 N N . LEU A 1 178 ? -8.242 2.605 8.937 1.00 95.31 178 LEU A N 1
ATOM 1440 C CA . LEU A 1 178 ? -8.003 1.520 9.891 1.00 95.31 178 LEU A CA 1
ATOM 1441 C C . LEU A 1 178 ? -7.658 2.050 11.292 1.00 95.31 178 LEU A C 1
ATOM 1443 O O . LEU A 1 178 ? -8.226 1.577 12.273 1.00 95.31 178 LEU A O 1
ATOM 1447 N N . ASP A 1 179 ? -6.792 3.063 11.402 1.00 96.00 179 ASP A N 1
ATOM 1448 C CA . ASP A 1 179 ? -6.453 3.704 12.683 1.00 96.00 179 ASP A CA 1
ATOM 1449 C C . ASP A 1 179 ? -7.710 4.306 13.351 1.00 96.00 179 ASP A C 1
ATOM 1451 O O . ASP A 1 179 ? -7.899 4.207 14.568 1.00 96.00 179 ASP A O 1
ATOM 1455 N N . LYS A 1 180 ? -8.622 4.883 12.557 1.00 96.31 180 LYS A N 1
ATOM 1456 C CA . LYS A 1 180 ? -9.917 5.367 13.049 1.00 96.31 180 LYS A CA 1
ATOM 1457 C C . LYS A 1 180 ? -10.817 4.220 13.519 1.00 96.31 180 LYS A C 1
ATOM 1459 O O . LYS A 1 180 ? -11.356 4.302 14.619 1.00 96.31 180 LYS A O 1
ATOM 1464 N N . GLN A 1 181 ? -10.952 3.155 12.726 1.00 94.56 181 GLN A N 1
ATOM 1465 C CA . GLN A 1 181 ? -11.720 1.963 13.109 1.00 94.56 181 GLN A CA 1
ATOM 1466 C C . GLN A 1 181 ? -11.201 1.343 14.410 1.00 94.56 181 GLN A C 1
ATOM 1468 O O . GLN A 1 181 ? -11.998 0.961 15.264 1.00 94.56 181 GLN A O 1
ATOM 1473 N N . LEU A 1 182 ? -9.878 1.291 14.590 1.00 95.88 182 LEU A N 1
ATOM 1474 C CA . LEU A 1 182 ? -9.247 0.809 15.815 1.00 95.88 182 LEU A CA 1
ATOM 1475 C C . LEU A 1 182 ? -9.671 1.647 17.022 1.00 95.88 182 LEU A C 1
ATOM 1477 O O . LEU A 1 182 ? -10.091 1.107 18.044 1.00 95.88 182 LEU A O 1
ATOM 1481 N N . LYS A 1 183 ? -9.587 2.974 16.895 1.00 95.75 183 LYS A N 1
ATOM 1482 C CA . LYS A 1 183 ? -9.969 3.899 17.962 1.00 95.75 183 LYS A CA 1
ATOM 1483 C C . LYS A 1 183 ? -11.440 3.748 18.347 1.00 95.75 183 LYS A C 1
ATOM 1485 O O . LYS A 1 183 ? -11.745 3.626 19.531 1.00 95.75 183 LYS A O 1
ATOM 1490 N N . ASP A 1 184 ? -12.327 3.703 17.356 1.00 94.50 184 ASP A N 1
ATOM 1491 C CA . ASP A 1 184 ? -13.766 3.549 17.578 1.00 94.50 184 ASP A CA 1
ATOM 1492 C C . ASP A 1 184 ? -14.088 2.201 18.255 1.00 94.50 184 ASP A C 1
ATOM 1494 O O . ASP A 1 184 ? -14.916 2.150 19.168 1.00 94.50 184 ASP A O 1
ATOM 1498 N N . ALA A 1 185 ? -13.399 1.119 17.868 1.00 93.75 185 ALA A N 1
ATOM 1499 C CA . ALA A 1 185 ? -13.565 -0.203 18.473 1.00 93.75 185 ALA A CA 1
ATOM 1500 C C . ALA A 1 185 ? -13.100 -0.239 19.941 1.00 93.75 185 ALA A C 1
ATOM 1502 O O . ALA A 1 185 ? -13.815 -0.758 20.800 1.00 93.75 185 ALA A O 1
ATOM 1503 N N . ILE A 1 186 ? -11.947 0.365 20.247 1.00 93.69 186 ILE A N 1
ATOM 1504 C CA . ILE A 1 186 ? -11.423 0.474 21.618 1.00 93.69 186 ILE A CA 1
ATOM 1505 C C . ILE A 1 186 ? -12.365 1.308 22.497 1.00 93.69 186 ILE A C 1
ATOM 1507 O O . ILE A 1 186 ? -12.650 0.942 23.639 1.00 93.69 186 ILE A O 1
ATOM 1511 N N . ASP A 1 187 ? -12.865 2.435 21.989 1.00 93.50 187 ASP A N 1
ATOM 1512 C CA . ASP A 1 187 ? -13.778 3.297 22.743 1.00 93.50 187 ASP A CA 1
ATOM 1513 C C . ASP A 1 187 ? -15.136 2.616 22.986 1.00 93.50 187 ASP A C 1
ATOM 1515 O O . ASP A 1 187 ? -15.736 2.791 24.051 1.00 93.50 187 ASP A O 1
ATOM 1519 N N . ALA A 1 188 ? -15.616 1.805 22.037 1.00 92.56 188 ALA A N 1
ATOM 1520 C CA . ALA A 1 188 ? -16.810 0.985 22.216 1.00 92.56 188 ALA A CA 1
ATOM 1521 C C . ALA A 1 188 ? -16.614 -0.099 23.291 1.00 92.56 188 ALA A C 1
ATOM 1523 O O . ALA A 1 188 ? -17.487 -0.271 24.144 1.00 92.56 188 ALA A O 1
ATOM 1524 N N . GLU A 1 189 ? -15.467 -0.784 23.297 1.00 91.38 189 GLU A N 1
ATOM 1525 C CA . GLU A 1 189 ? -15.136 -1.796 24.306 1.00 91.38 189 GLU A CA 1
ATOM 1526 C C . GLU A 1 189 ? -15.065 -1.188 25.715 1.00 91.38 189 GLU A C 1
ATOM 1528 O O . GLU A 1 189 ? -15.683 -1.710 26.646 1.00 91.38 189 GLU A O 1
ATOM 1533 N N . LYS A 1 190 ? -14.428 -0.018 25.862 1.00 90.94 190 LYS A N 1
ATOM 1534 C CA . LYS A 1 190 ? -14.378 0.720 27.138 1.00 90.94 190 LYS A CA 1
ATOM 1535 C C . LYS A 1 190 ? -15.764 1.097 27.652 1.00 90.94 190 LYS A C 1
ATOM 1537 O O . LYS A 1 190 ? -16.062 0.887 28.826 1.00 90.94 190 LYS A O 1
ATOM 1542 N N . LYS A 1 191 ? -16.631 1.628 26.782 1.00 90.00 191 LYS A N 1
ATOM 1543 C CA . LYS A 1 191 ? -18.014 1.979 27.151 1.00 90.00 191 LYS A CA 1
ATOM 1544 C C . LYS A 1 191 ? -18.817 0.749 27.569 1.00 90.00 191 LYS A C 1
ATOM 1546 O O . LYS A 1 191 ? -19.587 0.822 28.524 1.00 90.00 191 LYS A O 1
ATOM 1551 N N . ALA A 1 192 ? -18.638 -0.378 26.881 1.00 88.12 192 ALA A N 1
ATOM 1552 C CA . ALA A 1 192 ? -19.292 -1.632 27.242 1.00 88.12 192 ALA A CA 1
ATOM 1553 C C . ALA A 1 192 ? -18.807 -2.160 28.604 1.00 88.12 192 ALA A C 1
ATOM 1555 O O . ALA A 1 192 ? -19.610 -2.650 29.400 1.00 88.12 192 ALA A O 1
ATOM 1556 N N . GLU A 1 193 ? -17.512 -2.040 28.906 1.00 87.06 193 GLU A N 1
ATOM 1557 C CA . GLU A 1 193 ? -16.952 -2.417 30.207 1.00 87.06 193 GLU A CA 1
ATOM 1558 C C . GLU A 1 193 ? -17.478 -1.520 31.340 1.00 87.06 193 GLU A C 1
ATOM 1560 O O . GLU A 1 193 ? -17.847 -2.010 32.409 1.00 87.06 193 GLU A O 1
ATOM 1565 N N . GLU A 1 194 ? -17.578 -0.212 31.103 1.00 84.00 194 GLU A N 1
ATOM 1566 C CA . GLU A 1 194 ? -18.137 0.743 32.063 1.00 84.00 194 GLU A CA 1
ATOM 1567 C C . GLU A 1 194 ? -19.618 0.455 32.356 1.00 84.00 194 GLU A C 1
ATOM 1569 O O . GLU A 1 194 ? -20.025 0.413 33.518 1.00 84.00 194 GLU A O 1
ATOM 1574 N N . GLN A 1 195 ? -20.415 0.153 31.326 1.00 81.69 195 GLN A N 1
ATOM 1575 C CA . GLN A 1 195 ? -21.813 -0.252 31.496 1.00 81.69 195 GLN A CA 1
ATOM 1576 C C . GLN A 1 195 ? -21.952 -1.530 32.330 1.00 81.69 195 GLN A C 1
ATOM 1578 O O . GLN A 1 195 ? -22.797 -1.576 33.225 1.00 81.69 195 GLN A O 1
ATOM 1583 N N . LYS A 1 196 ? -21.098 -2.538 32.101 1.00 83.44 196 LYS A N 1
ATOM 1584 C CA . LYS A 1 196 ? -21.085 -3.767 32.911 1.00 83.44 196 LYS A CA 1
ATOM 1585 C C . LYS A 1 196 ? -20.768 -3.482 34.378 1.00 83.44 196 LYS A C 1
ATOM 1587 O O . LYS A 1 196 ? -21.453 -4.010 35.250 1.00 83.44 196 LYS A O 1
ATOM 1592 N N . LYS A 1 197 ? -19.792 -2.609 34.660 1.00 78.88 197 LYS A N 1
ATOM 1593 C CA . LYS A 1 197 ? -19.456 -2.196 36.036 1.00 78.88 197 LYS A CA 1
ATOM 1594 C C . LYS A 1 197 ? -20.624 -1.483 36.719 1.00 78.88 197 LYS A C 1
ATOM 1596 O O . LYS A 1 197 ? -20.903 -1.756 37.883 1.00 78.88 197 LYS A O 1
ATOM 1601 N N . ILE A 1 198 ? -21.333 -0.608 36.004 1.00 75.75 198 ILE A N 1
ATOM 1602 C CA . ILE A 1 198 ? -22.528 0.075 36.528 1.00 75.75 198 ILE A CA 1
ATOM 1603 C C . ILE A 1 198 ? -23.652 -0.931 36.812 1.00 75.75 198 ILE A C 1
ATOM 1605 O O . ILE A 1 198 ? -24.320 -0.841 37.842 1.00 75.75 198 ILE A O 1
ATOM 1609 N N . GLU A 1 199 ? -23.876 -1.896 35.920 1.00 73.69 199 GLU A N 1
ATOM 1610 C CA . GLU A 1 199 ? -24.907 -2.921 36.102 1.00 73.69 199 GLU A CA 1
ATOM 1611 C C . GLU A 1 199 ? -24.592 -3.846 37.289 1.00 73.69 199 GLU A C 1
ATOM 1613 O O . GLU A 1 199 ? -25.479 -4.182 38.075 1.00 73.69 199 GLU A O 1
ATOM 1618 N N . GLU A 1 200 ? -23.321 -4.203 37.471 1.00 72.94 200 GLU A N 1
ATOM 1619 C CA . GLU A 1 200 ? -22.851 -4.982 38.617 1.00 72.94 200 GLU A CA 1
ATOM 1620 C C . GLU A 1 200 ? -23.005 -4.208 39.934 1.00 72.94 200 GLU A C 1
ATOM 1622 O O . GLU A 1 200 ? -23.531 -4.748 40.909 1.00 72.94 200 GLU A O 1
ATOM 1627 N N . GLN A 1 201 ? -22.662 -2.914 39.955 1.00 71.06 201 GLN A N 1
ATOM 1628 C CA . GLN A 1 201 ? -22.895 -2.051 41.118 1.00 71.06 201 GLN A CA 1
ATOM 1629 C C . GLN A 1 201 ? -24.381 -1.957 41.483 1.00 71.06 201 GLN A C 1
ATOM 1631 O O . GLN A 1 201 ? -24.719 -2.071 42.662 1.00 71.06 201 GLN A O 1
ATOM 1636 N N . LYS A 1 202 ? -25.276 -1.816 40.495 1.00 74.69 202 LYS A N 1
ATOM 1637 C CA . LYS A 1 202 ? -26.729 -1.804 40.735 1.00 74.69 202 LYS A CA 1
ATOM 1638 C C . LYS A 1 202 ? -27.221 -3.117 41.339 1.00 74.69 202 LYS A C 1
ATOM 1640 O O . LYS A 1 202 ? -27.981 -3.076 42.302 1.00 74.69 202 LYS A O 1
ATOM 1645 N N . LYS A 1 203 ? -26.754 -4.265 40.834 1.00 73.12 203 LYS A N 1
ATOM 1646 C CA . LYS A 1 203 ? -27.105 -5.584 41.395 1.00 73.12 203 LYS A CA 1
ATOM 1647 C C . LYS A 1 203 ? -26.653 -5.724 42.850 1.00 73.12 203 LYS A C 1
ATOM 1649 O O . LYS A 1 203 ? -27.409 -6.234 43.673 1.00 73.12 203 LYS A O 1
ATOM 1654 N N . ILE A 1 204 ? -25.456 -5.240 43.186 1.00 70.56 204 ILE A N 1
ATOM 1655 C CA . ILE A 1 204 ? -24.947 -5.250 44.568 1.00 70.56 204 ILE A CA 1
ATOM 1656 C C . ILE A 1 204 ? -25.779 -4.324 45.470 1.00 70.56 204 ILE A C 1
ATOM 1658 O O . ILE A 1 204 ? -26.105 -4.689 46.600 1.00 70.56 204 ILE A O 1
ATOM 1662 N N . GLU A 1 205 ? -26.138 -3.129 44.997 1.00 67.50 205 GLU A N 1
ATOM 1663 C CA . GLU A 1 205 ? -26.958 -2.186 45.767 1.00 67.50 205 GLU A CA 1
ATOM 1664 C C . GLU A 1 205 ? -28.379 -2.725 46.008 1.00 67.50 205 GLU A C 1
ATOM 1666 O O . GLU A 1 205 ? -28.926 -2.593 47.104 1.00 67.50 205 GLU A O 1
ATOM 1671 N N . GLU A 1 206 ? -28.960 -3.389 45.010 1.00 69.75 206 GLU A N 1
ATOM 1672 C CA . GLU A 1 206 ? -30.276 -4.019 45.101 1.00 69.75 206 GLU A CA 1
ATOM 1673 C C . GLU A 1 206 ? -30.273 -5.204 46.081 1.00 69.75 206 GLU A C 1
ATOM 1675 O O . GLU A 1 206 ? -31.174 -5.320 46.916 1.00 69.75 206 GLU A O 1
ATOM 1680 N N . GLN A 1 207 ? -29.212 -6.021 46.082 1.00 71.56 207 GLN A N 1
ATOM 1681 C CA . GLN A 1 207 ? -29.018 -7.071 47.088 1.00 71.56 207 GLN A CA 1
ATOM 1682 C C . GLN A 1 207 ? -28.909 -6.505 48.510 1.00 71.56 207 GLN A C 1
ATOM 1684 O O . GLN A 1 207 ? -29.542 -7.039 49.422 1.00 71.56 207 GLN A O 1
ATOM 1689 N N . LYS A 1 208 ? -28.170 -5.404 48.708 1.00 74.94 208 LYS A N 1
ATOM 1690 C CA . LYS A 1 208 ? -28.064 -4.749 50.023 1.00 74.94 208 LYS A CA 1
ATOM 1691 C C . LYS A 1 208 ? -29.414 -4.234 50.519 1.00 74.94 208 LYS A C 1
ATOM 1693 O O . LYS A 1 208 ? -29.755 -4.475 51.674 1.00 74.94 208 LYS A O 1
ATOM 1698 N N . LYS A 1 209 ? -30.204 -3.588 49.653 1.00 73.38 209 LYS A N 1
ATOM 1699 C CA . LYS A 1 209 ? -31.558 -3.116 50.003 1.00 73.38 209 LYS A CA 1
ATOM 1700 C C . LYS A 1 209 ? -32.483 -4.272 50.386 1.00 73.38 209 LYS A C 1
ATOM 1702 O O . LYS A 1 209 ? -33.228 -4.159 51.357 1.00 73.38 209 LYS A O 1
ATOM 1707 N N . ALA A 1 210 ? -32.414 -5.393 49.669 1.00 70.00 210 ALA A N 1
ATOM 1708 C CA . ALA A 1 210 ? -33.197 -6.583 49.997 1.00 70.00 210 ALA A CA 1
ATOM 1709 C C . ALA A 1 210 ? -32.777 -7.213 51.339 1.00 70.00 210 ALA A C 1
ATOM 1711 O O . ALA A 1 210 ? -33.626 -7.669 52.107 1.00 70.00 210 ALA A O 1
ATOM 1712 N N . GLU A 1 211 ? -31.480 -7.231 51.653 1.00 70.88 211 GLU A N 1
ATOM 1713 C CA . GLU A 1 211 ? -30.980 -7.729 52.940 1.00 70.88 211 GLU A CA 1
ATOM 1714 C C . GLU A 1 211 ? -31.384 -6.811 54.106 1.00 70.88 211 GLU A C 1
ATOM 1716 O O . GLU A 1 211 ? -31.772 -7.287 55.174 1.00 70.88 211 GLU A O 1
ATOM 1721 N N . GLU A 1 212 ? -31.356 -5.496 53.895 1.00 70.25 212 GLU A N 1
ATOM 1722 C CA . GLU A 1 212 ? -31.783 -4.502 54.880 1.00 70.25 212 GLU A CA 1
ATOM 1723 C C . GLU A 1 212 ? -33.293 -4.588 55.161 1.00 70.25 212 GLU A C 1
ATOM 1725 O O . GLU A 1 212 ? -33.707 -4.572 56.321 1.00 70.25 212 GLU A O 1
ATOM 1730 N N . GLN A 1 213 ? -34.116 -4.800 54.126 1.00 70.44 213 GLN A N 1
ATOM 1731 C CA . GLN A 1 213 ? -35.548 -5.071 54.290 1.00 70.44 213 GLN A CA 1
ATOM 1732 C C . GLN A 1 213 ? -35.809 -6.340 55.108 1.00 70.44 213 GLN A C 1
ATOM 1734 O O . GLN A 1 213 ? -36.648 -6.312 56.008 1.00 70.44 213 GLN A O 1
ATOM 1739 N N . LYS A 1 214 ? -35.066 -7.427 54.858 1.00 75.12 214 LYS A N 1
ATOM 1740 C CA . LYS A 1 214 ? -35.187 -8.661 55.652 1.00 75.12 214 LYS A CA 1
ATOM 1741 C C . LYS A 1 214 ? -34.829 -8.436 57.120 1.00 75.12 214 LYS A C 1
ATOM 1743 O O . LYS A 1 214 ? -35.564 -8.893 57.991 1.00 75.12 214 LYS A O 1
ATOM 1748 N N . LYS A 1 2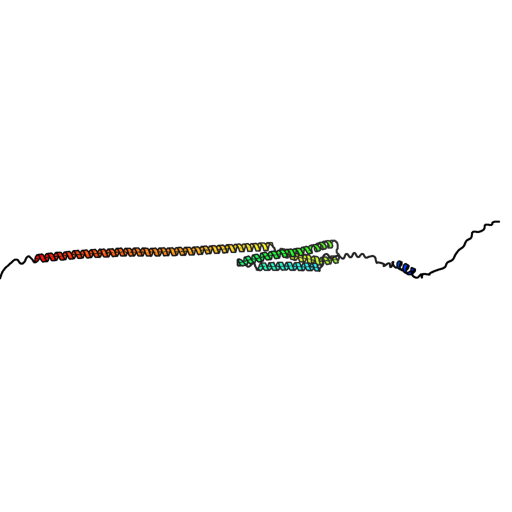15 ? -33.751 -7.695 57.402 1.00 72.38 215 LYS A N 1
ATOM 1749 C CA . LYS A 1 215 ? -33.362 -7.341 58.780 1.00 72.38 215 LYS A CA 1
ATOM 1750 C C . LYS A 1 215 ? -34.430 -6.492 59.474 1.00 72.38 215 LYS A C 1
ATOM 1752 O O . LYS A 1 215 ? -34.730 -6.731 60.641 1.00 72.38 215 LYS A O 1
ATOM 1757 N N . ALA A 1 216 ? -35.038 -5.540 58.767 1.00 67.75 216 ALA A N 1
ATOM 1758 C CA . ALA A 1 216 ? -36.125 -4.723 59.306 1.00 67.75 216 ALA A CA 1
ATOM 1759 C C . ALA A 1 216 ? -37.403 -5.543 59.580 1.00 67.75 216 ALA A C 1
ATOM 1761 O O . ALA A 1 216 ? -38.068 -5.340 60.597 1.00 67.75 216 ALA A O 1
ATOM 1762 N N . GLU A 1 217 ? -37.746 -6.495 58.708 1.00 68.31 217 GLU A N 1
ATOM 1763 C CA . GLU A 1 217 ? -38.860 -7.428 58.931 1.00 68.31 217 GLU A CA 1
ATOM 1764 C C . GLU A 1 217 ? -38.617 -8.349 60.131 1.00 68.31 217 GLU A C 1
ATOM 1766 O O . GLU A 1 217 ? -39.528 -8.607 60.919 1.00 68.31 217 GLU A O 1
ATOM 1771 N N . GLU A 1 218 ? -37.387 -8.830 60.292 1.00 67.88 218 GLU A N 1
ATOM 1772 C CA . GLU A 1 218 ? -36.997 -9.673 61.420 1.00 67.88 218 GLU A CA 1
ATOM 1773 C C . GLU A 1 218 ? -37.063 -8.900 62.745 1.00 67.88 218 GLU A C 1
ATOM 1775 O O . GLU A 1 218 ? -37.615 -9.402 63.725 1.00 67.88 218 GLU A O 1
ATOM 1780 N N . GLN A 1 219 ? -36.621 -7.637 62.760 1.00 67.38 219 GLN A N 1
ATOM 1781 C CA . GLN A 1 219 ? -36.782 -6.753 63.918 1.00 67.38 219 GLN A CA 1
ATOM 1782 C C . GLN A 1 219 ? -38.255 -6.524 64.280 1.00 67.38 219 GLN A C 1
ATOM 1784 O O . GLN A 1 219 ? -38.603 -6.631 65.456 1.00 67.38 219 GLN A O 1
ATOM 1789 N N . LYS A 1 220 ? -39.136 -6.290 63.296 1.00 71.19 220 LYS A N 1
ATOM 1790 C CA . LYS A 1 220 ? -40.584 -6.162 63.546 1.00 71.19 220 LYS A CA 1
ATOM 1791 C C . LYS A 1 220 ? -41.186 -7.432 64.141 1.00 71.19 220 LYS A C 1
ATOM 1793 O O . LYS A 1 220 ? -41.950 -7.345 65.096 1.00 71.19 220 LYS A O 1
ATOM 1798 N N . LYS A 1 221 ? -40.808 -8.614 63.640 1.00 69.88 221 LYS A N 1
ATOM 1799 C CA . LYS A 1 221 ? -41.275 -9.894 64.203 1.00 69.88 221 LYS A CA 1
ATOM 1800 C C . LYS A 1 221 ? -40.851 -10.076 65.660 1.00 69.88 221 LYS A C 1
ATOM 1802 O O . LYS A 1 221 ? -41.647 -10.560 66.462 1.00 69.88 221 LYS A O 1
ATOM 1807 N N . ILE A 1 222 ? -39.628 -9.679 66.013 1.00 67.25 222 ILE A N 1
ATOM 1808 C CA . ILE A 1 222 ? -39.141 -9.725 67.401 1.00 67.25 222 ILE A CA 1
ATOM 1809 C C . ILE A 1 222 ? -39.916 -8.735 68.281 1.00 67.25 222 ILE A C 1
ATOM 1811 O O . ILE A 1 222 ? -40.265 -9.052 69.418 1.00 67.25 222 ILE A O 1
ATOM 1815 N N . GLU A 1 223 ? -40.200 -7.538 67.772 1.00 65.94 223 GLU A N 1
ATOM 1816 C CA . GLU A 1 223 ? -40.947 -6.514 68.503 1.00 65.94 223 GLU A CA 1
ATOM 1817 C C . GLU A 1 223 ? -42.410 -6.926 68.743 1.00 65.94 223 GLU A C 1
ATOM 1819 O O . GLU A 1 223 ? -42.921 -6.783 69.856 1.00 65.94 223 GLU A O 1
ATOM 1824 N N . ASP A 1 224 ? -43.058 -7.530 67.745 1.00 67.12 224 ASP A N 1
ATOM 1825 C CA . ASP A 1 224 ? -44.409 -8.083 67.872 1.00 67.12 224 ASP A CA 1
ATOM 1826 C C . ASP A 1 224 ? -44.453 -9.272 68.842 1.00 67.12 224 ASP A C 1
ATOM 1828 O O . ASP A 1 224 ? -45.380 -9.375 69.650 1.00 67.12 224 ASP A O 1
ATOM 1832 N N . GLN A 1 225 ? -43.430 -10.138 68.843 1.00 66.44 225 GLN A N 1
ATOM 1833 C CA . GLN A 1 225 ? -43.310 -11.206 69.842 1.00 66.44 225 GLN A CA 1
ATOM 1834 C C . GLN A 1 225 ? -43.186 -10.651 71.264 1.00 66.44 225 GLN A C 1
ATOM 1836 O O . GLN A 1 225 ? -43.868 -11.145 72.162 1.00 66.44 225 GLN A O 1
ATOM 1841 N N . LYS A 1 226 ? -42.383 -9.599 71.476 1.00 67.88 226 LYS A N 1
ATOM 1842 C CA . LYS A 1 226 ? -42.267 -8.948 72.790 1.00 67.88 226 LYS A CA 1
ATOM 1843 C C . LYS A 1 226 ? -43.591 -8.344 73.250 1.00 67.88 226 LYS A C 1
ATOM 1845 O O . LYS A 1 226 ? -43.970 -8.556 74.398 1.00 67.88 226 LYS A O 1
ATOM 1850 N N . LYS A 1 227 ? -44.324 -7.660 72.363 1.00 67.94 227 LYS A N 1
ATOM 1851 C CA . LYS A 1 227 ? -45.657 -7.116 72.682 1.00 67.94 227 LYS A CA 1
ATOM 1852 C C . LYS A 1 227 ? -46.656 -8.216 73.041 1.00 67.94 227 LYS A C 1
ATOM 1854 O O . LYS A 1 227 ? -47.424 -8.056 73.987 1.00 67.94 227 LYS A O 1
ATOM 1859 N N . ALA A 1 228 ? -46.636 -9.341 72.327 1.00 65.88 228 ALA A N 1
ATOM 1860 C CA . ALA A 1 228 ? -47.492 -10.485 72.635 1.00 65.88 228 ALA A CA 1
ATOM 1861 C C . ALA A 1 228 ? -47.138 -11.136 73.986 1.00 65.88 228 ALA A C 1
ATOM 1863 O O . ALA A 1 228 ? -48.026 -11.550 74.733 1.00 65.88 228 ALA A O 1
ATOM 1864 N N . GLU A 1 229 ? -45.851 -11.218 74.328 1.00 66.50 229 GLU A N 1
ATOM 1865 C CA . GLU A 1 229 ? -45.398 -11.738 75.622 1.00 66.50 229 GLU A CA 1
ATOM 1866 C C . GLU A 1 229 ? -45.765 -10.794 76.780 1.00 66.50 229 GLU A C 1
ATOM 1868 O O . GLU A 1 229 ? -46.188 -11.240 77.847 1.00 66.50 229 GLU A O 1
ATOM 1873 N N . GLU A 1 230 ? -45.676 -9.483 76.557 1.00 64.38 230 GLU A N 1
ATOM 1874 C CA . GLU A 1 230 ? -46.082 -8.458 77.519 1.00 64.38 230 GLU A CA 1
ATOM 1875 C C . GLU A 1 230 ? -47.599 -8.489 77.768 1.00 64.38 230 GLU A C 1
ATOM 1877 O O . GLU A 1 230 ? -48.036 -8.472 78.919 1.00 64.38 230 GLU A O 1
ATOM 1882 N N . GLN A 1 231 ? -48.411 -8.665 76.717 1.00 64.19 231 GLN A N 1
ATOM 1883 C CA . GLN A 1 231 ? -49.857 -8.878 76.854 1.00 64.19 231 GLN A CA 1
ATOM 1884 C C . GLN A 1 231 ? -50.187 -10.134 77.669 1.00 64.19 231 GLN A C 1
ATOM 1886 O O . GLN A 1 231 ? -51.046 -10.071 78.549 1.00 64.19 231 GLN A O 1
ATOM 1891 N N . LYS A 1 232 ? -49.480 -11.252 77.446 1.00 66.62 232 LYS A N 1
ATOM 1892 C CA . LYS A 1 232 ? -49.669 -12.479 78.239 1.00 66.62 232 LYS A CA 1
ATOM 1893 C C . LYS A 1 232 ? -49.339 -12.277 79.717 1.00 66.62 232 LYS A C 1
ATOM 1895 O O . LYS A 1 232 ? -50.095 -12.745 80.562 1.00 66.62 232 LYS A O 1
ATOM 1900 N N . LYS A 1 233 ? -48.264 -11.547 80.041 1.00 67.00 233 LYS A N 1
ATOM 1901 C CA . LYS A 1 233 ? -47.912 -11.228 81.438 1.00 67.00 233 LYS A CA 1
ATOM 1902 C C . LYS A 1 233 ? -48.985 -10.383 82.124 1.00 67.00 233 LYS A C 1
ATOM 1904 O O . LYS A 1 233 ? -49.304 -10.633 83.283 1.00 67.00 233 LYS A O 1
ATOM 1909 N N . VAL A 1 234 ? -49.575 -9.419 81.414 1.00 65.31 234 VAL A N 1
ATOM 1910 C CA . VAL A 1 234 ? -50.691 -8.610 81.938 1.00 65.31 234 VAL A CA 1
ATOM 1911 C C . VAL A 1 234 ? -51.942 -9.467 82.162 1.00 65.31 234 VAL A C 1
ATOM 1913 O O . VAL A 1 234 ? -52.634 -9.308 83.168 1.00 65.31 234 VAL A O 1
ATOM 1916 N N . GLU A 1 235 ? -52.238 -10.397 81.257 1.00 64.75 235 GLU A N 1
ATOM 1917 C CA . GLU A 1 235 ? -53.377 -11.311 81.391 1.00 64.75 235 GLU A CA 1
ATOM 1918 C C . GLU A 1 235 ? -53.199 -12.298 82.557 1.00 64.75 235 GLU A C 1
ATOM 1920 O O . GLU A 1 235 ? -54.140 -12.574 83.302 1.00 64.75 235 GLU A O 1
ATOM 1925 N N . GLU A 1 236 ? -51.978 -12.790 82.761 1.00 64.56 236 GLU A N 1
ATOM 1926 C CA . GLU A 1 236 ? -51.624 -13.664 83.879 1.00 64.56 236 GLU A CA 1
ATOM 1927 C C . GLU A 1 236 ? -51.709 -12.929 85.225 1.00 64.56 236 GLU A C 1
ATOM 1929 O O . GLU A 1 236 ? -52.282 -13.457 86.179 1.00 64.56 236 GLU A O 1
ATOM 1934 N N . GLN A 1 237 ? -51.258 -11.671 85.289 1.00 63.03 237 GLN A N 1
ATOM 1935 C CA . GLN A 1 237 ? -51.450 -10.825 86.472 1.00 63.03 237 GLN A CA 1
ATOM 1936 C C . GLN A 1 237 ? -52.932 -10.610 86.797 1.00 63.03 237 GLN A C 1
ATOM 1938 O O . GLN A 1 237 ? -53.315 -10.736 87.961 1.00 63.03 237 GLN A O 1
ATOM 1943 N N . LYS A 1 238 ? -53.784 -10.367 85.790 1.00 63.31 238 LYS A N 1
ATOM 1944 C CA . LYS A 1 238 ? -55.237 -10.240 85.998 1.00 63.31 238 LYS A CA 1
ATOM 1945 C C . LYS A 1 238 ? -55.864 -11.523 86.542 1.00 63.31 238 LYS A C 1
ATOM 1947 O O . LYS A 1 238 ? -56.688 -11.446 87.447 1.00 63.31 238 LYS A O 1
ATOM 1952 N N . LYS A 1 239 ? -55.450 -12.698 86.052 1.00 65.25 239 LYS A N 1
ATOM 1953 C CA . LYS A 1 239 ? -55.932 -13.991 86.576 1.00 65.25 239 LYS A CA 1
ATOM 1954 C C . LYS A 1 239 ? -55.522 -14.223 88.029 1.00 65.25 239 LYS A C 1
ATOM 1956 O O . LYS A 1 239 ? -56.327 -14.721 88.812 1.00 65.25 239 LYS A O 1
ATOM 1961 N N . ILE A 1 240 ? -54.299 -13.849 88.407 1.00 65.31 240 ILE A N 1
ATOM 1962 C CA . ILE A 1 240 ? -53.833 -13.940 89.800 1.00 65.31 240 ILE A CA 1
ATOM 1963 C C . ILE A 1 240 ? -54.632 -12.985 90.698 1.00 65.31 240 ILE A C 1
ATOM 1965 O O . ILE A 1 240 ? -55.005 -13.343 91.815 1.00 65.31 240 ILE A O 1
ATOM 1969 N N . GLU A 1 241 ? -54.923 -11.777 90.221 1.00 61.25 241 GLU A N 1
ATOM 1970 C CA . GLU A 1 241 ? -55.718 -10.793 90.960 1.00 61.25 241 GLU A CA 1
ATOM 1971 C C . GLU A 1 241 ? -57.181 -11.243 91.132 1.00 61.25 241 GLU A C 1
ATOM 1973 O O . GLU A 1 241 ? -57.767 -11.085 92.204 1.00 61.25 241 GLU A O 1
ATOM 1978 N N . GLU A 1 242 ? -57.755 -11.885 90.114 1.00 61.41 242 GLU A N 1
ATOM 1979 C CA . GLU A 1 242 ? -59.088 -12.488 90.172 1.00 61.41 242 GLU A CA 1
ATOM 1980 C C . GLU A 1 242 ? -59.137 -13.686 91.136 1.00 61.41 242 GLU A C 1
ATOM 1982 O O . GLU A 1 242 ? -60.051 -13.780 91.957 1.00 61.41 242 GLU A O 1
ATOM 1987 N N . GLN A 1 243 ? -58.113 -14.548 91.136 1.00 62.16 243 GLN A N 1
ATOM 1988 C CA . GLN A 1 243 ? -57.992 -15.635 92.115 1.00 62.16 243 GLN A CA 1
ATOM 1989 C C . GLN A 1 243 ? -57.889 -15.116 93.553 1.00 62.16 243 GLN A C 1
ATOM 1991 O O . GLN A 1 243 ? -58.550 -15.661 94.437 1.00 62.16 243 GLN A O 1
ATOM 1996 N N . LYS A 1 244 ? -57.133 -14.035 93.792 1.00 61.03 244 LYS A N 1
ATOM 1997 C CA . LYS A 1 244 ? -57.053 -13.406 95.120 1.00 61.03 244 LYS A CA 1
ATOM 1998 C C . LYS A 1 244 ? -58.402 -12.867 95.590 1.00 61.03 244 LYS A C 1
ATOM 2000 O O . LYS A 1 244 ? -58.751 -13.075 96.748 1.00 61.03 244 LYS A O 1
ATOM 2005 N N . LYS A 1 245 ? -59.192 -12.247 94.705 1.00 61.47 245 LYS A N 1
ATOM 2006 C CA . LYS A 1 245 ? -60.553 -11.787 95.046 1.00 61.47 245 LYS A CA 1
ATOM 2007 C C . LYS A 1 245 ? -61.485 -12.942 95.420 1.00 61.47 245 LYS A C 1
ATOM 2009 O O . LYS A 1 245 ? -62.272 -12.811 96.355 1.00 61.47 245 LYS A O 1
ATOM 2014 N N . ILE A 1 246 ? -61.386 -14.077 94.727 1.00 62.78 246 ILE A N 1
ATOM 2015 C CA . ILE A 1 246 ? -62.177 -15.278 95.043 1.00 62.78 246 ILE A CA 1
ATOM 2016 C C . ILE A 1 246 ? -61.749 -15.874 96.393 1.00 62.78 246 ILE A C 1
ATOM 2018 O O . ILE A 1 246 ? -62.591 -16.301 97.183 1.00 62.78 246 ILE A O 1
ATOM 2022 N N . GLU A 1 247 ? -60.450 -15.897 96.687 1.00 58.94 247 GLU A N 1
ATOM 2023 C CA . GLU A 1 247 ? -59.930 -16.400 97.961 1.00 58.94 247 GLU A CA 1
ATOM 2024 C C . GLU A 1 247 ? -60.328 -15.500 99.145 1.00 58.94 247 GLU A C 1
ATOM 2026 O O . GLU A 1 247 ? -60.683 -15.989 100.219 1.00 58.94 247 GLU A O 1
ATOM 2031 N N . GLU A 1 248 ? -60.355 -14.183 98.935 1.00 57.75 248 GLU A N 1
ATOM 2032 C CA . GLU A 1 248 ? -60.816 -13.205 99.921 1.00 57.75 248 GLU A CA 1
ATOM 2033 C C . GLU A 1 248 ? -62.327 -13.330 100.189 1.00 57.75 248 GLU A C 1
ATOM 2035 O O . GLU A 1 248 ? -62.755 -13.307 101.346 1.00 57.75 248 GLU A O 1
ATOM 2040 N N . GLN A 1 249 ? -63.136 -13.592 99.154 1.00 57.91 249 GLN A N 1
ATOM 2041 C CA . GLN A 1 249 ? -64.556 -13.927 99.321 1.00 57.91 249 GLN A CA 1
ATOM 2042 C C . GLN A 1 249 ? -64.766 -15.225 100.111 1.00 57.91 249 GLN A C 1
ATOM 2044 O O . GLN A 1 249 ? -65.631 -15.265 100.987 1.00 57.91 249 GLN A O 1
ATOM 2049 N N . LYS A 1 250 ? -63.957 -16.266 99.869 1.00 58.81 250 LYS A N 1
ATOM 2050 C CA . LYS A 1 250 ? -64.042 -17.523 100.632 1.00 58.81 250 LYS A CA 1
ATOM 2051 C C . LYS A 1 250 ? -63.682 -17.340 102.106 1.00 58.81 250 LYS A C 1
ATOM 2053 O O . LYS A 1 250 ? -64.366 -17.898 102.961 1.00 58.81 250 LYS A O 1
ATOM 2058 N N . LYS A 1 251 ? -62.673 -16.520 102.424 1.00 59.91 251 LYS A N 1
ATOM 2059 C CA . LYS A 1 251 ? -62.333 -16.182 103.820 1.00 59.91 251 LYS A CA 1
ATOM 2060 C C . LYS A 1 251 ? -63.451 -15.406 104.519 1.00 59.91 251 LYS A C 1
ATOM 2062 O O . LYS A 1 251 ? -63.728 -15.666 105.688 1.00 59.91 251 LYS A O 1
ATOM 2067 N N . ALA A 1 252 ? -64.124 -14.496 103.814 1.00 58.72 252 ALA A N 1
ATOM 2068 C CA . ALA A 1 252 ? -65.286 -13.789 104.353 1.00 58.72 252 ALA A CA 1
ATOM 2069 C C . ALA A 1 252 ? -66.491 -14.725 104.599 1.00 58.72 252 ALA A C 1
ATOM 2071 O O . ALA A 1 252 ? -67.211 -14.567 105.586 1.00 58.72 252 ALA A O 1
ATOM 2072 N N . GLU A 1 253 ? -66.694 -15.735 103.749 1.00 58.78 253 GLU A N 1
ATOM 2073 C CA . GLU A 1 253 ? -67.722 -16.767 103.952 1.00 58.78 253 GLU A CA 1
ATOM 2074 C C . GLU A 1 253 ? -67.404 -17.697 105.134 1.00 58.78 253 GLU A C 1
ATOM 2076 O O . GLU A 1 253 ? -68.298 -18.076 105.892 1.00 58.78 253 GLU A O 1
ATOM 2081 N N . GLU A 1 254 ? -66.130 -18.036 105.333 1.00 58.53 254 GLU A N 1
ATOM 2082 C CA . GLU A 1 254 ? -65.679 -18.862 106.456 1.00 58.53 254 GLU A CA 1
ATOM 2083 C C . GLU A 1 254 ? -65.825 -18.129 107.802 1.00 58.53 254 GLU A C 1
ATOM 2085 O O . GLU A 1 254 ? -66.268 -18.723 108.787 1.00 58.53 254 GLU A O 1
ATOM 2090 N N . GLN A 1 255 ? -65.587 -16.812 107.833 1.00 57.84 255 GLN A N 1
ATOM 2091 C CA . GLN A 1 255 ? -65.862 -15.984 109.014 1.00 57.84 255 GLN A CA 1
ATOM 2092 C C . GLN A 1 255 ? -67.356 -15.932 109.369 1.00 57.84 255 GLN A C 1
ATOM 2094 O O . GLN A 1 255 ? -67.693 -16.018 110.551 1.00 57.84 255 GLN A O 1
ATOM 2099 N N . LYS A 1 256 ? -68.259 -15.888 108.377 1.00 56.25 256 LYS A N 1
ATOM 2100 C CA . LYS A 1 256 ? -69.711 -15.967 108.629 1.00 56.25 256 LYS A CA 1
ATOM 2101 C C . LYS A 1 256 ? -70.135 -17.310 109.228 1.00 56.25 256 LYS A C 1
ATOM 2103 O O . LYS A 1 256 ? -70.966 -17.333 110.132 1.00 56.25 256 LYS A O 1
ATOM 2108 N N . LYS A 1 257 ? -69.533 -18.425 108.796 1.00 57.56 257 LYS A N 1
ATOM 2109 C CA . LYS A 1 257 ? -69.825 -19.753 109.373 1.00 57.56 257 LYS A CA 1
ATOM 2110 C C . LYS A 1 257 ? -69.384 -19.884 110.834 1.00 57.56 257 LYS A C 1
ATOM 2112 O O . LYS A 1 257 ? -70.078 -20.529 111.615 1.00 57.56 257 LYS A O 1
ATOM 2117 N N . ILE A 1 258 ? -68.272 -19.254 111.222 1.00 57.47 258 ILE A N 1
ATOM 2118 C CA . ILE A 1 258 ? -67.806 -19.236 112.621 1.00 57.47 258 ILE A CA 1
ATOM 2119 C C . ILE A 1 258 ? -68.740 -18.385 113.501 1.00 57.47 258 ILE A C 1
ATOM 2121 O O . ILE A 1 258 ? -68.974 -18.717 114.666 1.00 57.47 258 ILE A O 1
ATOM 2125 N N . GLU A 1 259 ? -69.305 -17.305 112.958 1.00 54.47 259 GLU A N 1
ATOM 2126 C CA . GLU A 1 259 ? -70.244 -16.445 113.684 1.00 54.47 259 GLU A CA 1
ATOM 2127 C C . GLU A 1 259 ? -71.599 -17.136 113.938 1.00 54.47 259 GLU A C 1
ATOM 2129 O O . GLU A 1 259 ? -72.148 -17.026 115.038 1.00 54.47 259 GLU A O 1
ATOM 2134 N N . ASP A 1 260 ? -72.089 -17.937 112.986 1.00 55.28 260 ASP A N 1
ATOM 2135 C CA . ASP A 1 260 ? -73.295 -18.759 113.173 1.00 55.28 260 ASP A CA 1
ATOM 2136 C C . ASP A 1 260 ? -73.081 -19.903 114.180 1.00 55.28 260 ASP A C 1
ATOM 2138 O O . ASP A 1 260 ? -73.981 -20.222 114.962 1.00 55.28 260 ASP A O 1
ATOM 2142 N N . GLN A 1 261 ? -71.872 -20.469 114.261 1.00 53.81 261 GLN A N 1
ATOM 2143 C CA . GLN A 1 261 ? -71.541 -21.477 115.277 1.00 53.81 261 GLN A CA 1
ATOM 2144 C C . GLN A 1 261 ? -71.504 -20.893 116.700 1.00 53.81 261 GLN A C 1
ATOM 2146 O O . GLN A 1 261 ? -71.938 -21.552 117.645 1.00 53.81 261 GLN A O 1
ATOM 2151 N N . LYS A 1 262 ? -71.081 -19.630 116.866 1.00 51.38 262 LYS A N 1
ATOM 2152 C CA . LYS A 1 262 ? -71.119 -18.943 118.172 1.00 51.38 262 LYS A CA 1
ATOM 2153 C C . LYS A 1 262 ? -72.535 -18.602 118.643 1.00 51.38 262 LYS A C 1
ATOM 2155 O O . LYS A 1 262 ? -72.764 -18.542 119.850 1.00 51.38 262 LYS A O 1
ATOM 2160 N N . LYS A 1 263 ? -73.499 -18.418 117.734 1.00 53.03 263 LYS A N 1
ATOM 2161 C CA . LYS A 1 263 ? -74.914 -18.227 118.107 1.00 53.03 263 LYS A CA 1
ATOM 2162 C C . LYS A 1 263 ? -75.591 -19.529 118.548 1.00 53.03 263 LYS A C 1
ATOM 2164 O O . LYS A 1 263 ? -76.468 -19.476 119.406 1.00 53.03 263 LYS A O 1
ATOM 2169 N N . ALA A 1 264 ? -75.153 -20.681 118.037 1.00 50.12 264 ALA A N 1
ATOM 2170 C CA . ALA A 1 264 ? -75.685 -21.986 118.436 1.00 50.12 264 ALA A CA 1
ATOM 2171 C C . ALA A 1 264 ? -75.250 -22.423 119.853 1.00 50.12 264 ALA A C 1
ATOM 2173 O O . ALA A 1 264 ? -76.017 -23.093 120.543 1.00 50.12 264 ALA A O 1
ATOM 2174 N N . ASP A 1 265 ? -74.069 -22.010 120.328 1.00 46.81 265 ASP A N 1
ATOM 2175 C CA . ASP A 1 265 ? -73.596 -22.339 121.688 1.00 46.81 265 ASP A CA 1
ATOM 2176 C C . ASP A 1 265 ? -74.232 -21.454 122.783 1.00 46.81 265 ASP A C 1
ATOM 2178 O O . ASP A 1 265 ? -74.427 -21.886 123.919 1.00 46.81 265 ASP A O 1
ATOM 2182 N N . ALA A 1 266 ? -74.679 -20.241 122.437 1.00 47.66 266 ALA A N 1
ATOM 2183 C CA . ALA A 1 266 ? -75.397 -19.357 123.363 1.00 47.66 266 ALA A CA 1
ATOM 2184 C C . ALA A 1 266 ? -76.833 -19.831 123.689 1.00 47.66 266 ALA A C 1
ATOM 2186 O O . ALA A 1 266 ? -77.423 -19.371 124.665 1.00 47.66 266 ALA A O 1
ATOM 2187 N N . GLN A 1 267 ? -77.393 -20.771 122.917 1.00 48.09 267 GLN A N 1
ATOM 2188 C CA . GLN A 1 267 ? -78.726 -21.347 123.155 1.00 48.09 267 GLN A CA 1
ATOM 2189 C C . GLN A 1 267 ? -78.717 -22.655 123.964 1.00 48.09 267 GLN A C 1
ATOM 2191 O O . GLN A 1 267 ? -79.786 -23.124 124.344 1.00 48.09 267 GLN A O 1
ATOM 2196 N N . LYS A 1 268 ? -77.547 -23.223 124.302 1.00 46.66 268 LYS A N 1
ATOM 2197 C CA . LYS A 1 268 ? -77.446 -24.453 125.118 1.00 46.66 268 LYS A CA 1
ATOM 2198 C C . LYS A 1 268 ? -77.142 -24.241 126.607 1.00 46.66 268 LYS A C 1
ATOM 2200 O O . LYS A 1 268 ? -77.139 -25.216 127.348 1.00 46.66 268 LYS A O 1
ATOM 2205 N N . GLN A 1 269 ? -76.948 -23.006 127.081 1.00 46.94 269 GLN A N 1
ATOM 2206 C CA . GLN A 1 269 ? -76.683 -22.727 128.508 1.00 46.94 269 GLN A CA 1
ATOM 2207 C C . GLN A 1 269 ? -77.868 -22.131 129.295 1.00 46.94 269 GLN A C 1
ATOM 2209 O O . GLN A 1 269 ? -77.707 -21.783 130.461 1.00 46.94 269 GLN A O 1
ATOM 2214 N N . VAL A 1 270 ? -79.073 -22.043 128.713 1.00 46.84 270 VAL A N 1
ATOM 2215 C CA . VAL A 1 270 ? -80.256 -21.457 129.390 1.00 46.84 270 VAL A CA 1
ATOM 2216 C C . VAL A 1 270 ? -81.243 -22.516 129.923 1.00 46.84 270 VAL A C 1
ATOM 2218 O O . VAL A 1 270 ? -82.185 -22.172 130.631 1.00 46.84 270 VAL A O 1
ATOM 2221 N N . GLU A 1 271 ? -81.017 -23.815 129.692 1.00 45.06 271 GLU A N 1
ATOM 2222 C CA . GLU A 1 271 ? -81.996 -24.866 130.026 1.00 45.06 271 GLU A CA 1
ATOM 2223 C C . GLU A 1 271 ? -81.467 -25.980 130.945 1.00 45.06 271 GLU A C 1
ATOM 2225 O O . GLU A 1 271 ? -81.732 -27.147 130.715 1.00 45.06 271 GLU A O 1
ATOM 2230 N N . THR A 1 272 ? -80.762 -25.641 132.028 1.00 36.97 272 THR A N 1
ATOM 2231 C CA . THR A 1 272 ? -80.708 -26.502 133.231 1.00 36.97 272 THR A CA 1
ATOM 2232 C C . THR A 1 272 ? -80.334 -25.678 134.461 1.00 36.97 272 THR A C 1
ATOM 2234 O O . THR A 1 272 ? -79.229 -25.754 134.989 1.00 36.97 272 THR A O 1
ATOM 2237 N N . ALA A 1 273 ? -81.290 -24.891 134.947 1.00 44.97 273 ALA A N 1
ATOM 2238 C CA . ALA A 1 273 ? -81.394 -24.573 136.363 1.00 44.97 273 ALA A CA 1
ATOM 2239 C C . ALA A 1 273 ? -82.678 -25.233 136.876 1.00 44.97 273 ALA A C 1
ATOM 2241 O O . ALA A 1 273 ? -83.759 -24.700 136.628 1.00 44.97 273 ALA A O 1
ATOM 2242 N N . LYS A 1 274 ? -82.550 -26.404 137.523 1.00 40.44 274 LYS A N 1
ATOM 2243 C CA . LYS A 1 274 ? -83.462 -26.960 138.550 1.00 40.44 274 LYS A CA 1
ATOM 2244 C C . LYS A 1 274 ? -82.966 -28.340 139.047 1.00 40.44 274 LYS A C 1
ATOM 2246 O O . LYS A 1 274 ? -83.077 -29.338 138.352 1.00 40.44 274 LYS A O 1
ATOM 2251 N N . HIS A 1 275 ? -82.386 -28.301 140.251 1.00 36.47 275 HIS A N 1
ATOM 2252 C CA . HIS A 1 275 ? -82.256 -29.298 141.346 1.00 36.47 275 HIS A CA 1
ATOM 2253 C C . HIS A 1 275 ? -83.414 -30.329 141.515 1.00 36.47 275 HIS A C 1
ATOM 2255 O O . HIS A 1 275 ? -84.445 -30.099 140.882 1.00 36.47 275 HIS A O 1
ATOM 2261 N N . PRO A 1 276 ? -83.394 -31.313 142.473 1.00 52.59 276 PRO A N 1
ATOM 2262 C CA . PRO A 1 276 ? -82.353 -31.827 143.409 1.00 52.59 276 PRO A CA 1
ATOM 2263 C C . PRO A 1 276 ? -82.314 -33.385 143.625 1.00 52.59 276 PRO A C 1
ATOM 2265 O O . PRO A 1 276 ? -83.098 -34.120 143.038 1.00 52.59 276 PRO A O 1
ATOM 2268 N N . GLU A 1 277 ? -81.372 -33.818 144.491 1.00 33.94 277 GLU A N 1
ATOM 2269 C CA . GLU A 1 277 ? -81.329 -34.956 145.461 1.00 33.94 277 GLU A CA 1
ATOM 2270 C C . GLU A 1 277 ? -81.898 -36.357 145.139 1.00 33.94 277 GLU A C 1
ATOM 2272 O O . GLU A 1 277 ? -83.106 -36.536 145.006 1.00 33.94 277 GLU A O 1
ATOM 2277 N N . GLN A 1 278 ? -81.039 -37.386 145.241 1.00 36.06 278 GLN A N 1
ATOM 2278 C CA . GLN A 1 278 ? -80.841 -38.222 146.448 1.00 36.06 278 GLN A CA 1
ATOM 2279 C C . GLN A 1 278 ? -79.511 -38.987 146.373 1.00 36.06 278 GLN A C 1
ATOM 2281 O O . GLN A 1 278 ? -79.078 -39.302 145.242 1.00 36.06 278 GLN A O 1
#

Secondary structure (DSSP, 8-state):
---------------------TTSHHHHHHTTTSS-------------------SS-HHHHHHHHHHHHHHHHHHHHHHHHHHHTT---SHHHHHHHHHHHHHHHHHHHHHHHHHHHHHHHHHHHHHHHHHHHHH---HHHHHHHHHHHHHHHHHHHHHHHHHHHS-HHHHHHHHHHHHHHHHHHHHHHHHHHHHHHHHHHHHHHHHHHHHHHHHHHHHHHHHHHHHHHHHHHHHHHHHHHHHHHHHHHHHHHHHHHHHHHHHHHTTSSSS-------

Radius of gyration: 74.46 Å; chains: 1; bounding box: 212×68×217 Å

pLDDT: mean 76.16, std 20.37, range [33.94, 98.62]

Sequence (278 aa):
MGEIKMLKRPRNLKKMLILPCMCSITFYLGSQIMTHTEAAFIHETKVEATLSTAIIFPKTVNTFKEQAEQHKQFIEREYGAMKEKLAVTSIKEIEQAITIWKQGREKIVSEKEALQNVYTEIEGPYNQIQEELKVNKSKSIQQVALYVNEGFHSIKDKRDYIEKEISLQAIDEQIQALDKQLKDAIDAEKKAEEQKKIEEQKKIEEQKKAEEQKKAEEQKKIEDQKKAEEQKKVEEQKKIEEQKKIEEQKKAEEQKKIEDQKKADAQKQVETAKHPEQ

Organism: NCBI:txid2026191

InterPro domains:
  IPR025120 Domain of unknown function DUF4047 [PF13256] (33-156)

Foldseek 3Di:
DDDDDDDDDDDDDDDDDDDDDPPPPVVVVVVVVPPPPPPPPPPPPPPPPPVVVQLDDLVVLVVLLVLLVVLLVLLVVLVVVLVVLLPDDDLVSLVVSLVSLVVSLVSNVVSLVVLVVSLVVLVVSQVVLVVVCVVDVDPVSVVSNVSSVVSNVSSVVSSVVCCVPPPSVVSVVSSVVSVVVSVVNVVVVVVVVVVVVVVVVVVVVVVVVVVVVVVVVVVVVVVVVVVVVVVVVVVVVVVVVVVVVVVVVVVVVVVVVVVVVVVVVVVPPPPDDDDDDD